Protein AF-A0A7K2P8L1-F1 (afdb_monomer)

Mean predicted aligned error: 5.83 Å

Structure (mmCIF, N/CA/C/O backbone):
data_AF-A0A7K2P8L1-F1
#
_entry.id   AF-A0A7K2P8L1-F1
#
loop_
_atom_site.group_PDB
_atom_site.id
_atom_site.type_symbol
_atom_site.label_atom_id
_atom_site.label_alt_id
_atom_site.label_comp_id
_atom_site.label_asym_id
_atom_site.label_entity_id
_atom_site.label_seq_id
_atom_site.pdbx_PDB_ins_code
_atom_site.Cartn_x
_atom_site.Cartn_y
_atom_site.Cartn_z
_atom_site.occupancy
_atom_site.B_iso_or_equiv
_atom_site.auth_seq_id
_atom_site.auth_comp_id
_atom_site.auth_asym_id
_atom_site.auth_atom_id
_atom_site.pdbx_PDB_model_num
ATOM 1 N N . GLY A 1 1 ? 18.945 -8.009 -8.020 1.00 78.75 1 GLY A N 1
ATOM 2 C CA . GLY A 1 1 ? 18.709 -6.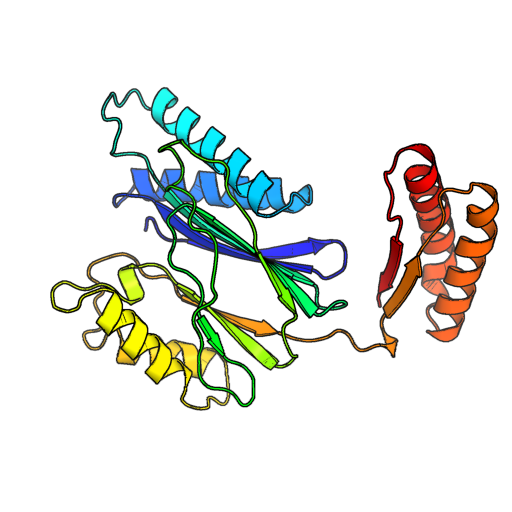888 -8.917 1.00 78.75 1 GLY A CA 1
ATOM 3 C C . GLY A 1 1 ? 18.565 -5.601 -8.151 1.00 78.75 1 GLY A C 1
ATOM 4 O O . GLY A 1 1 ? 18.716 -5.632 -6.926 1.00 78.75 1 GLY A O 1
ATOM 5 N N . GLY A 1 2 ? 18.303 -4.516 -8.874 1.00 86.62 2 GLY A N 1
ATOM 6 C CA . GLY A 1 2 ? 17.864 -3.227 -8.324 1.00 86.62 2 GLY A CA 1
ATOM 7 C C . GLY A 1 2 ? 16.396 -3.251 -7.885 1.00 86.62 2 GLY A C 1
ATOM 8 O O . GLY A 1 2 ? 16.064 -2.685 -6.843 1.00 86.62 2 GLY A O 1
ATOM 9 N N . ASP A 1 3 ? 15.567 -4.021 -8.592 1.00 92.44 3 ASP A N 1
ATOM 10 C CA . ASP A 1 3 ? 14.147 -4.204 -8.297 1.00 92.44 3 ASP A CA 1
ATOM 11 C C . ASP A 1 3 ? 13.861 -4.874 -6.951 1.00 92.44 3 ASP A C 1
ATOM 13 O O . ASP A 1 3 ? 14.484 -5.873 -6.559 1.00 92.44 3 ASP A O 1
ATOM 17 N N . TRP A 1 4 ? 12.812 -4.397 -6.282 1.00 94.62 4 TRP A N 1
ATOM 18 C CA . TRP A 1 4 ? 12.212 -5.091 -5.152 1.00 94.62 4 TRP A CA 1
ATOM 19 C C . TRP A 1 4 ? 10.703 -4.900 -5.083 1.00 94.62 4 TRP A C 1
ATOM 21 O O . TRP A 1 4 ? 10.133 -3.928 -5.573 1.00 94.62 4 TRP A O 1
ATOM 31 N N . PHE A 1 5 ? 10.062 -5.824 -4.374 1.00 96.00 5 PHE A N 1
ATOM 32 C CA . PHE A 1 5 ? 8.712 -5.642 -3.872 1.00 96.00 5 PHE A CA 1
ATOM 33 C C . PHE A 1 5 ? 8.611 -6.131 -2.425 1.00 96.00 5 PHE A C 1
ATOM 35 O O . PHE A 1 5 ? 9.420 -6.947 -1.968 1.00 96.00 5 PHE A O 1
ATOM 42 N N . ASP A 1 6 ? 7.624 -5.632 -1.686 1.00 96.56 6 ASP A N 1
ATOM 43 C CA . ASP A 1 6 ? 7.320 -6.097 -0.333 1.00 96.56 6 ASP A CA 1
ATOM 44 C C . ASP A 1 6 ? 5.825 -5.985 -0.024 1.00 96.56 6 ASP A C 1
ATOM 46 O O . ASP A 1 6 ? 5.115 -5.162 -0.605 1.00 96.56 6 ASP A O 1
ATOM 50 N N . VAL A 1 7 ? 5.362 -6.810 0.917 1.00 97.25 7 VAL A N 1
ATOM 51 C CA . VAL A 1 7 ? 3.998 -6.768 1.457 1.00 97.25 7 VAL A CA 1
ATOM 52 C C . VAL A 1 7 ? 4.102 -6.765 2.976 1.00 97.25 7 VAL A C 1
ATOM 54 O O . VAL A 1 7 ? 4.572 -7.735 3.573 1.00 97.25 7 VAL A O 1
ATOM 57 N N . ILE A 1 8 ? 3.697 -5.662 3.601 1.00 97.25 8 ILE A N 1
ATOM 58 C CA . ILE A 1 8 ? 3.960 -5.378 5.013 1.00 97.25 8 ILE A CA 1
ATOM 59 C C . ILE A 1 8 ? 2.619 -5.272 5.749 1.00 97.25 8 ILE A C 1
ATOM 61 O O . ILE A 1 8 ? 1.822 -4.384 5.436 1.00 97.25 8 ILE A O 1
ATOM 65 N N . PRO A 1 9 ? 2.331 -6.165 6.712 1.00 95.38 9 PRO A N 1
ATOM 66 C CA . PRO A 1 9 ? 1.179 -6.013 7.589 1.00 95.38 9 PRO A CA 1
ATOM 67 C C . PRO A 1 9 ? 1.329 -4.749 8.436 1.00 95.38 9 PRO A C 1
ATOM 69 O O . PRO A 1 9 ? 2.352 -4.560 9.086 1.00 95.38 9 PRO A O 1
ATOM 72 N N . LEU A 1 10 ? 0.300 -3.911 8.448 1.00 95.19 10 LEU A N 1
ATOM 73 C CA . LEU A 1 10 ? 0.238 -2.704 9.264 1.00 95.19 10 LEU A CA 1
ATOM 74 C C . LEU A 1 10 ? -0.786 -2.865 10.392 1.00 95.19 10 LEU A C 1
ATOM 76 O O . LEU A 1 10 ? -1.590 -3.804 10.435 1.00 95.19 10 LEU A O 1
ATOM 80 N N . SER A 1 11 ? -0.799 -1.897 11.306 1.00 88.12 11 SER A N 1
ATOM 81 C CA . SER A 1 11 ? -1.795 -1.833 12.372 1.00 88.12 11 SER A CA 1
ATOM 82 C C . SER A 1 11 ? -3.229 -1.747 11.814 1.00 88.12 11 SER A C 1
ATOM 84 O O . SER A 1 11 ? -3.501 -1.138 10.772 1.00 88.12 11 SER A O 1
ATOM 86 N N . GLY A 1 12 ? -4.179 -2.373 12.517 1.00 86.62 12 GLY A N 1
ATOM 87 C CA . GLY A 1 12 ? -5.599 -2.339 12.149 1.00 86.62 12 GLY A CA 1
ATOM 88 C C . GLY A 1 12 ? -5.964 -3.164 10.911 1.00 86.62 12 GLY A C 1
ATOM 89 O O . GLY A 1 12 ? -6.911 -2.798 10.216 1.00 86.62 12 GLY A O 1
ATOM 90 N N . MET A 1 13 ? -5.230 -4.255 10.642 1.00 90.69 13 MET A N 1
ATOM 91 C CA . MET A 1 13 ? -5.405 -5.157 9.485 1.00 90.69 13 MET A CA 1
ATOM 92 C C . MET A 1 13 ? -5.124 -4.507 8.123 1.00 90.69 13 MET A C 1
ATOM 94 O O . MET A 1 13 ? -5.407 -5.101 7.082 1.00 90.69 13 MET A O 1
ATOM 98 N N . ARG A 1 14 ? -4.558 -3.297 8.112 1.00 95.12 14 ARG A N 1
ATOM 99 C CA . ARG A 1 14 ? -4.083 -2.651 6.888 1.00 95.12 14 ARG A CA 1
ATOM 100 C C . ARG A 1 14 ? -2.879 -3.403 6.329 1.00 95.12 14 ARG A C 1
ATOM 102 O O . ARG A 1 14 ? -2.164 -4.090 7.056 1.00 95.12 14 ARG A O 1
ATOM 109 N N . VAL A 1 15 ? -2.643 -3.251 5.035 1.00 97.00 15 VAL A N 1
ATOM 110 C CA . VAL A 1 15 ? -1.493 -3.850 4.353 1.00 97.00 15 VAL A CA 1
ATOM 111 C C . VAL A 1 15 ? -0.827 -2.789 3.495 1.00 97.00 15 VAL A C 1
ATOM 113 O O . VAL A 1 15 ? -1.504 -2.142 2.694 1.00 97.00 15 VAL A O 1
ATOM 116 N N . ALA A 1 16 ? 0.486 -2.631 3.650 1.00 98.06 16 ALA A N 1
ATOM 117 C CA . ALA A 1 16 ? 1.299 -1.893 2.702 1.00 98.06 16 ALA A CA 1
ATOM 118 C C . ALA A 1 16 ? 1.831 -2.824 1.613 1.00 98.06 16 ALA A C 1
ATOM 120 O O . ALA A 1 16 ? 2.218 -3.962 1.880 1.00 98.06 16 ALA A O 1
ATOM 121 N N . MET A 1 17 ? 1.881 -2.324 0.391 1.00 98.19 17 MET A N 1
ATOM 122 C CA . MET A 1 17 ? 2.490 -2.962 -0.763 1.00 98.19 17 MET A CA 1
ATOM 123 C C . MET A 1 17 ? 3.464 -1.978 -1.375 1.00 98.19 17 MET A C 1
ATOM 125 O O . MET A 1 17 ? 3.153 -0.795 -1.522 1.00 98.19 17 MET A O 1
ATOM 129 N N . VAL A 1 18 ? 4.645 -2.473 -1.713 1.00 98.00 18 VAL A N 1
ATOM 130 C CA . VAL A 1 18 ? 5.735 -1.639 -2.206 1.00 98.00 18 VAL A CA 1
ATOM 131 C C . VAL A 1 18 ? 6.332 -2.303 -3.418 1.00 98.00 18 VAL A C 1
ATOM 133 O O . VAL A 1 18 ? 6.551 -3.512 -3.394 1.00 98.00 18 VAL A O 1
ATOM 136 N N . VAL A 1 19 ? 6.601 -1.513 -4.448 1.00 97.88 19 VAL A N 1
ATOM 137 C CA . VAL A 1 19 ? 7.449 -1.899 -5.573 1.00 97.88 19 VAL A CA 1
ATOM 138 C C . VAL A 1 19 ? 8.392 -0.741 -5.846 1.00 97.88 19 VAL A C 1
ATOM 140 O O . VAL A 1 19 ? 7.989 0.419 -5.771 1.00 97.88 19 VAL A O 1
ATOM 143 N N . GLY A 1 20 ? 9.648 -1.044 -6.119 1.00 95.81 20 GLY A N 1
ATOM 144 C CA . GLY A 1 20 ? 10.615 -0.033 -6.489 1.00 95.81 20 GLY A CA 1
ATOM 145 C C . GLY A 1 20 ? 11.769 -0.624 -7.267 1.00 95.81 20 GLY A C 1
ATOM 146 O O . GLY A 1 20 ? 11.924 -1.843 -7.339 1.00 95.81 20 GLY A O 1
ATOM 147 N N . ASP A 1 21 ? 12.555 0.275 -7.833 1.00 93.75 21 ASP A N 1
ATOM 148 C CA . ASP A 1 21 ? 13.742 -0.035 -8.614 1.00 93.75 21 ASP A CA 1
ATOM 149 C C . ASP A 1 21 ? 14.865 0.937 -8.235 1.00 93.75 21 ASP A C 1
ATOM 151 O O . ASP A 1 21 ? 14.627 2.115 -7.962 1.00 93.75 21 ASP A O 1
ATOM 155 N N . VAL A 1 22 ? 16.086 0.424 -8.162 1.00 91.69 22 VAL A N 1
ATOM 156 C CA . VAL A 1 22 ? 17.298 1.194 -7.910 1.00 91.69 22 VAL A CA 1
ATOM 157 C C . VAL A 1 22 ? 18.089 1.264 -9.199 1.00 91.69 22 VAL A C 1
ATOM 159 O O . VAL A 1 22 ? 18.493 0.236 -9.731 1.00 91.69 22 VAL A O 1
ATOM 162 N N . VAL A 1 23 ? 18.426 2.486 -9.612 1.00 85.19 23 VAL A N 1
ATOM 163 C CA . VAL A 1 23 ? 19.208 2.729 -10.823 1.00 85.19 23 VAL A CA 1
ATOM 164 C C . VAL A 1 23 ? 20.520 1.936 -10.797 1.00 85.19 23 VAL A C 1
ATOM 166 O O . VAL A 1 23 ? 21.294 1.977 -9.836 1.00 85.19 23 VAL A O 1
ATOM 169 N N . GLY A 1 24 ? 20.791 1.252 -11.908 1.00 78.06 24 GLY A N 1
ATOM 170 C CA . GLY A 1 24 ? 22.007 0.478 -12.122 1.00 78.06 24 GLY A CA 1
ATOM 171 C C . GLY A 1 24 ? 21.863 -0.994 -11.742 1.00 78.06 24 GLY A C 1
ATOM 172 O O . GLY A 1 24 ? 20.816 -1.476 -11.338 1.00 78.06 24 GLY A O 1
ATOM 173 N N . HIS A 1 25 ? 22.949 -1.752 -11.888 1.00 71.06 25 HIS A N 1
ATOM 174 C CA . HIS A 1 25 ? 22.910 -3.206 -11.737 1.00 71.06 25 HIS A CA 1
ATOM 175 C C . HIS A 1 25 ? 24.094 -3.750 -10.934 1.00 71.06 25 HIS A C 1
ATOM 177 O O . HIS A 1 25 ? 25.180 -3.167 -10.866 1.00 71.06 25 HIS A O 1
ATOM 183 N N . GLY A 1 26 ? 23.916 -4.946 -10.375 1.00 78.50 26 GLY A N 1
ATOM 184 C CA . GLY A 1 26 ? 24.960 -5.663 -9.646 1.00 78.50 26 GLY A CA 1
ATOM 185 C C . GLY A 1 26 ? 24.997 -5.341 -8.151 1.00 78.50 26 GLY A C 1
ATOM 186 O O . GLY A 1 26 ? 23.971 -5.066 -7.526 1.00 78.50 26 GLY A O 1
ATOM 187 N N . ILE A 1 27 ? 26.187 -5.455 -7.553 1.00 80.94 27 ILE A N 1
ATOM 188 C CA . ILE A 1 27 ? 26.370 -5.407 -6.093 1.00 80.94 27 ILE A CA 1
ATOM 189 C C . ILE A 1 27 ? 25.968 -4.046 -5.491 1.00 80.94 27 ILE A C 1
ATOM 191 O O . ILE A 1 27 ? 25.244 -4.069 -4.494 1.00 80.94 27 ILE A O 1
ATOM 195 N N . PRO A 1 28 ? 26.355 -2.883 -6.063 1.00 80.00 28 PRO A N 1
ATOM 196 C CA . PRO A 1 28 ? 25.971 -1.584 -5.504 1.00 80.00 28 PRO A CA 1
ATOM 197 C C . PRO A 1 28 ? 24.452 -1.365 -5.489 1.00 80.00 28 PRO A C 1
ATOM 199 O O . PRO A 1 28 ? 23.896 -1.053 -4.438 1.00 80.00 28 PRO A O 1
ATOM 202 N N . ALA A 1 29 ? 23.768 -1.639 -6.607 1.00 83.00 29 ALA A N 1
ATOM 203 C CA . ALA A 1 29 ? 22.309 -1.530 -6.704 1.00 83.00 29 ALA A CA 1
ATOM 204 C C . ALA A 1 29 ? 21.597 -2.461 -5.708 1.00 83.00 29 ALA A C 1
ATOM 206 O O . ALA A 1 29 ? 20.705 -2.038 -4.977 1.00 83.00 29 ALA A O 1
ATOM 207 N N . SER A 1 30 ? 22.068 -3.708 -5.578 1.00 87.00 30 SER A N 1
ATOM 208 C CA . SER A 1 30 ? 21.502 -4.675 -4.622 1.00 87.00 30 SER A CA 1
ATOM 209 C C . SER A 1 30 ? 21.689 -4.240 -3.160 1.00 87.00 30 SER A C 1
ATOM 211 O O . SER A 1 30 ? 20.823 -4.492 -2.319 1.00 87.00 30 SER A O 1
ATOM 213 N N . ALA A 1 31 ? 22.811 -3.587 -2.836 1.00 87.31 31 ALA A N 1
ATOM 214 C CA . ALA A 1 31 ? 23.071 -3.061 -1.498 1.00 87.31 31 ALA A CA 1
ATOM 215 C C . ALA A 1 31 ? 22.151 -1.875 -1.168 1.00 87.31 31 ALA A C 1
ATOM 217 O O . ALA A 1 31 ? 21.552 -1.847 -0.090 1.00 87.31 31 ALA A O 1
ATOM 218 N N . THR A 1 32 ? 21.993 -0.932 -2.099 1.00 88.06 32 THR A N 1
ATOM 219 C CA . THR A 1 32 ? 21.064 0.198 -1.960 1.00 88.06 32 THR A CA 1
ATOM 220 C C . THR A 1 32 ? 19.620 -0.283 -1.845 1.00 88.06 32 THR A C 1
ATOM 222 O O . THR A 1 32 ? 18.926 0.127 -0.916 1.00 88.06 32 THR A O 1
ATOM 225 N N . MET A 1 33 ? 19.195 -1.232 -2.684 1.00 91.88 33 MET A N 1
ATOM 226 C CA . MET A 1 33 ? 17.873 -1.859 -2.596 1.00 91.88 33 MET A CA 1
ATOM 227 C C . MET A 1 33 ? 17.633 -2.467 -1.206 1.00 91.88 33 MET A C 1
ATOM 229 O O . MET A 1 33 ? 16.607 -2.202 -0.579 1.00 91.88 33 MET A O 1
ATOM 233 N N . GLY A 1 34 ? 18.604 -3.210 -0.660 1.00 92.38 34 GLY A N 1
ATOM 234 C CA . GLY A 1 34 ? 18.496 -3.786 0.684 1.00 92.38 34 GLY A CA 1
ATOM 235 C C . GLY A 1 34 ? 18.326 -2.733 1.789 1.00 92.38 34 GLY A C 1
ATOM 236 O O . GLY A 1 34 ? 17.539 -2.934 2.723 1.00 92.38 34 GLY A O 1
ATOM 237 N N . ARG A 1 35 ? 19.018 -1.589 1.672 1.00 92.44 35 ARG A N 1
ATOM 238 C CA . ARG A 1 35 ? 18.871 -0.445 2.592 1.00 92.44 35 ARG A CA 1
ATOM 239 C C . ARG A 1 35 ? 17.485 0.187 2.467 1.00 92.44 35 ARG A C 1
ATOM 241 O O . ARG A 1 35 ? 16.829 0.371 3.490 1.00 92.44 35 ARG A O 1
ATOM 248 N N . LEU A 1 36 ? 17.017 0.453 1.245 1.00 94.44 36 LEU A N 1
ATOM 249 C CA . LEU A 1 36 ? 15.697 1.039 0.992 1.00 94.44 36 LEU A CA 1
ATOM 250 C C . LEU A 1 36 ? 14.571 0.138 1.485 1.00 94.44 36 LEU A C 1
ATOM 252 O O . LEU A 1 36 ? 13.707 0.594 2.228 1.00 94.44 36 LEU A O 1
ATOM 256 N N . ARG A 1 37 ? 14.620 -1.158 1.177 1.00 95.31 37 ARG A N 1
ATOM 257 C CA . ARG A 1 37 ? 13.638 -2.131 1.665 1.00 95.31 37 ARG A CA 1
ATOM 258 C C . ARG A 1 37 ? 13.567 -2.168 3.194 1.00 95.31 37 ARG A C 1
ATOM 260 O O . ARG A 1 37 ? 12.483 -2.244 3.767 1.00 95.31 37 ARG A O 1
ATOM 267 N N . THR A 1 38 ? 14.715 -2.100 3.867 1.00 95.38 38 THR A N 1
ATOM 268 C CA . THR A 1 38 ? 14.768 -2.066 5.338 1.00 95.38 38 THR A CA 1
ATOM 269 C C . THR A 1 38 ? 14.188 -0.760 5.889 1.00 95.38 38 THR A C 1
ATOM 271 O O . THR A 1 38 ? 13.426 -0.783 6.859 1.00 95.38 38 THR A O 1
ATOM 274 N N . ALA A 1 39 ? 14.500 0.371 5.251 1.00 96.00 39 ALA A N 1
ATOM 275 C CA . ALA A 1 39 ? 13.970 1.677 5.626 1.00 96.00 39 ALA A CA 1
ATOM 276 C C . ALA A 1 39 ? 12.448 1.734 5.460 1.00 96.00 39 ALA A C 1
ATOM 278 O O . ALA A 1 39 ? 11.760 2.104 6.403 1.00 96.00 39 ALA A O 1
ATOM 279 N N . VAL A 1 40 ? 11.922 1.268 4.324 1.00 96.94 40 VAL A N 1
ATOM 280 C CA . VAL A 1 40 ? 10.481 1.134 4.062 1.00 96.94 40 VAL A CA 1
ATOM 281 C C . VAL A 1 40 ? 9.784 0.381 5.191 1.00 96.94 40 VAL A C 1
ATOM 283 O O . VAL A 1 40 ? 8.794 0.873 5.712 1.00 96.94 40 VAL A O 1
ATOM 286 N N . ARG A 1 41 ? 10.302 -0.784 5.605 1.00 95.50 41 ARG A N 1
ATOM 287 C CA . ARG A 1 41 ? 9.709 -1.565 6.707 1.00 95.50 41 ARG A CA 1
ATOM 288 C C . ARG A 1 41 ? 9.676 -0.782 8.013 1.00 95.50 41 ARG A C 1
ATOM 290 O O . ARG A 1 41 ? 8.643 -0.719 8.662 1.00 95.50 41 ARG A O 1
ATOM 297 N N . THR A 1 42 ? 10.785 -0.130 8.346 1.00 94.94 42 THR A N 1
ATOM 298 C CA . THR A 1 42 ? 10.897 0.668 9.575 1.00 94.94 42 THR A CA 1
ATOM 299 C C . THR A 1 42 ? 9.935 1.858 9.574 1.00 94.94 42 THR A C 1
ATOM 301 O O . THR A 1 42 ? 9.315 2.155 10.590 1.00 94.94 42 THR A O 1
ATOM 304 N N . LEU A 1 43 ? 9.805 2.542 8.435 1.00 95.69 43 LEU A N 1
ATOM 305 C CA . LEU A 1 43 ? 8.907 3.687 8.266 1.00 95.69 43 LEU A CA 1
ATOM 306 C C . LEU A 1 43 ? 7.434 3.256 8.235 1.00 95.69 43 LEU A C 1
ATOM 308 O O . LEU A 1 43 ? 6.575 3.955 8.762 1.00 95.69 43 LEU A O 1
ATOM 312 N N . ALA A 1 44 ? 7.145 2.087 7.663 1.00 94.81 44 ALA A N 1
ATOM 313 C CA . ALA A 1 44 ? 5.817 1.491 7.671 1.00 94.81 44 ALA A CA 1
ATOM 314 C C . ALA A 1 44 ? 5.371 1.108 9.095 1.00 94.81 44 ALA A C 1
ATOM 316 O O . ALA A 1 44 ? 4.214 1.325 9.452 1.00 94.81 44 ALA A O 1
ATOM 317 N N . ASP A 1 45 ? 6.290 0.615 9.933 1.00 92.00 45 ASP A N 1
ATOM 318 C CA . ASP A 1 45 ? 6.009 0.233 11.326 1.00 92.00 45 ASP A CA 1
ATOM 319 C C . ASP A 1 45 ? 5.589 1.419 12.214 1.00 92.00 45 ASP A C 1
ATOM 321 O O . ASP A 1 45 ? 4.882 1.227 13.206 1.00 92.00 45 ASP A O 1
ATOM 325 N N . ILE A 1 46 ? 5.995 2.646 11.866 1.00 92.25 46 ILE A N 1
ATOM 326 C CA . ILE A 1 46 ? 5.595 3.877 12.571 1.00 92.25 46 ILE A CA 1
ATOM 327 C C . ILE A 1 46 ? 4.387 4.584 11.929 1.00 92.25 46 ILE A C 1
ATOM 329 O O . ILE A 1 46 ? 4.041 5.685 12.349 1.00 92.25 46 ILE A O 1
ATOM 333 N N . ASP A 1 47 ? 3.724 3.934 10.965 1.00 89.88 47 ASP A N 1
ATOM 334 C CA . ASP A 1 47 ? 2.429 4.327 10.391 1.00 89.88 47 ASP A CA 1
ATOM 335 C C . ASP A 1 47 ? 2.391 5.701 9.692 1.00 89.88 47 ASP A C 1
ATOM 337 O O . ASP A 1 47 ? 1.411 6.440 9.798 1.00 89.88 47 ASP A O 1
ATOM 341 N N . LEU A 1 48 ? 3.460 6.043 8.965 1.00 93.62 48 LEU A N 1
ATOM 342 C CA . LEU A 1 48 ? 3.501 7.253 8.138 1.00 93.62 48 LEU A CA 1
ATOM 343 C C . LEU A 1 48 ? 2.556 7.170 6.936 1.00 93.62 48 LEU A C 1
ATOM 345 O O . LEU A 1 48 ? 2.310 6.087 6.386 1.00 93.62 48 LEU A O 1
ATOM 349 N N . THR A 1 49 ? 2.079 8.330 6.475 1.00 95.06 49 THR A N 1
ATOM 350 C CA . THR A 1 49 ? 1.343 8.400 5.208 1.00 95.06 49 THR A CA 1
ATOM 351 C C . THR A 1 49 ? 2.269 8.078 4.024 1.00 95.06 49 THR A C 1
ATOM 353 O O . THR A 1 49 ? 3.494 8.200 4.141 1.00 95.06 49 THR A O 1
ATOM 356 N N . PRO A 1 50 ? 1.733 7.642 2.865 1.00 97.06 50 PRO A N 1
ATOM 357 C CA . PRO A 1 50 ? 2.563 7.322 1.704 1.00 97.06 50 PRO A CA 1
ATOM 358 C C . PRO A 1 50 ? 3.501 8.453 1.268 1.00 97.06 50 PRO A C 1
ATOM 360 O O . PRO A 1 50 ? 4.666 8.196 0.974 1.00 97.06 50 PRO A O 1
ATOM 363 N N . GLU A 1 51 ? 3.030 9.699 1.251 1.00 95.94 51 GLU A N 1
ATOM 364 C CA . GLU A 1 51 ? 3.831 10.864 0.872 1.00 95.94 51 GLU A CA 1
ATOM 365 C C . GLU A 1 51 ? 4.939 11.196 1.886 1.00 95.94 51 GLU A C 1
ATOM 367 O O . GLU A 1 51 ? 6.067 11.507 1.491 1.00 95.94 51 GLU A O 1
ATOM 372 N N . GLU A 1 52 ? 4.663 11.065 3.187 1.00 96.00 52 GLU A N 1
ATOM 373 C CA . GLU A 1 52 ? 5.661 11.253 4.246 1.00 96.00 52 GLU A CA 1
ATOM 374 C C . GLU A 1 52 ? 6.733 10.163 4.178 1.00 96.00 52 GLU A C 1
ATOM 376 O O . GLU A 1 52 ? 7.929 10.453 4.227 1.00 96.00 52 GLU A O 1
ATOM 381 N N . LEU A 1 53 ? 6.321 8.906 3.993 1.00 96.88 53 LEU A N 1
ATOM 382 C CA . LEU A 1 53 ? 7.243 7.784 3.847 1.00 96.88 53 LEU A CA 1
ATOM 383 C C . LEU A 1 53 ? 8.178 7.986 2.653 1.00 96.88 53 LEU A C 1
ATOM 385 O O . LEU A 1 53 ? 9.387 7.806 2.800 1.00 96.88 53 LEU A O 1
ATOM 389 N N . LEU A 1 54 ? 7.652 8.391 1.491 1.00 96.75 54 LEU A N 1
ATOM 390 C CA . LEU A 1 54 ? 8.485 8.677 0.320 1.00 96.75 54 LEU A CA 1
ATOM 391 C C . LEU A 1 54 ? 9.437 9.852 0.560 1.00 96.75 54 LEU A C 1
ATOM 393 O O . LEU A 1 54 ? 10.589 9.775 0.146 1.00 96.75 54 LEU A O 1
ATOM 397 N N . THR A 1 55 ? 9.003 10.883 1.287 1.00 95.50 55 THR A N 1
ATOM 398 C CA . THR A 1 55 ? 9.869 12.008 1.678 1.00 95.50 55 THR A CA 1
ATOM 399 C C . THR A 1 55 ? 11.056 11.527 2.520 1.00 95.50 55 THR A C 1
ATOM 401 O O . THR A 1 55 ? 12.204 11.862 2.240 1.00 95.50 55 THR A O 1
ATOM 404 N N . HIS A 1 56 ? 10.820 10.654 3.502 1.00 95.19 56 HIS A N 1
ATOM 405 C CA . HIS A 1 56 ? 11.903 10.091 4.314 1.00 95.19 56 HIS A CA 1
ATOM 406 C C . HIS A 1 56 ? 12.823 9.135 3.543 1.00 95.19 56 HIS A C 1
ATOM 408 O O . HIS A 1 56 ? 14.011 9.028 3.870 1.00 95.19 56 HIS A O 1
ATOM 414 N N . LEU A 1 57 ? 12.298 8.427 2.539 1.00 95.06 57 LEU A N 1
ATOM 415 C CA . LEU A 1 57 ? 13.125 7.626 1.637 1.00 95.06 57 LEU A CA 1
ATOM 416 C C . LEU A 1 57 ? 13.985 8.500 0.724 1.00 95.06 57 LEU A C 1
ATOM 418 O O . LEU A 1 57 ? 15.141 8.153 0.505 1.00 95.06 57 LEU A O 1
ATOM 422 N N . ASP A 1 58 ? 13.457 9.617 0.228 1.00 94.19 58 ASP A N 1
ATOM 423 C CA . ASP A 1 58 ? 14.203 10.575 -0.593 1.00 94.19 58 ASP A CA 1
A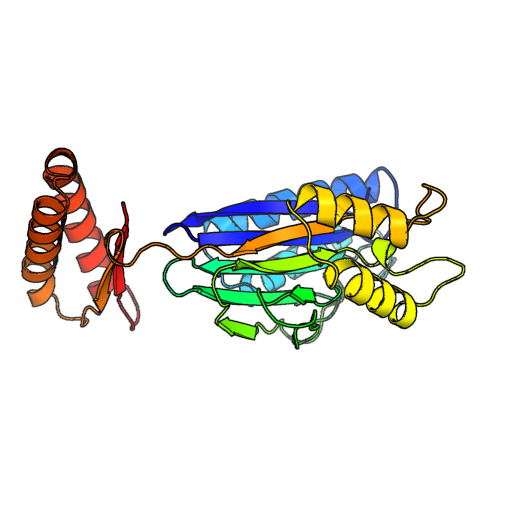TOM 424 C C . ASP A 1 58 ? 15.402 11.124 0.184 1.00 94.19 58 ASP A C 1
ATOM 426 O O . ASP A 1 58 ? 16.546 10.969 -0.248 1.00 94.19 58 ASP A O 1
ATOM 430 N N . ASP A 1 59 ? 15.160 11.596 1.409 1.00 91.94 59 ASP A N 1
ATOM 431 C CA . ASP A 1 59 ? 16.205 12.037 2.333 1.00 91.94 59 ASP A CA 1
ATOM 432 C C . ASP A 1 59 ? 17.262 10.950 2.585 1.00 91.94 59 ASP A C 1
ATOM 434 O O . ASP A 1 59 ? 18.450 11.238 2.757 1.00 91.94 59 ASP A O 1
ATOM 438 N N . LEU A 1 60 ? 16.841 9.683 2.667 1.00 91.19 60 LEU A N 1
ATOM 439 C CA . LEU A 1 60 ? 17.767 8.569 2.822 1.00 91.19 60 LEU A CA 1
ATOM 440 C C . LEU A 1 60 ? 18.639 8.412 1.582 1.00 91.19 60 LEU A C 1
ATOM 442 O O . LEU A 1 60 ? 19.855 8.350 1.746 1.00 91.19 60 LEU A O 1
ATOM 446 N N . VAL A 1 61 ? 18.050 8.370 0.383 1.00 90.75 61 VAL A N 1
ATOM 447 C CA . VAL A 1 61 ? 18.792 8.239 -0.880 1.00 90.75 61 VAL A CA 1
ATOM 448 C C . VAL A 1 61 ? 19.799 9.374 -1.035 1.00 90.75 61 VAL A C 1
ATOM 450 O O . VAL A 1 61 ? 20.961 9.085 -1.307 1.00 90.75 61 VAL A O 1
ATOM 453 N N . VAL A 1 62 ? 19.407 10.626 -0.771 1.00 88.56 62 VAL A N 1
ATOM 454 C CA . VAL A 1 62 ? 20.318 11.786 -0.818 1.00 88.56 62 VAL A CA 1
ATOM 455 C C . VAL A 1 62 ? 21.539 11.564 0.081 1.00 88.56 62 VAL A C 1
ATOM 457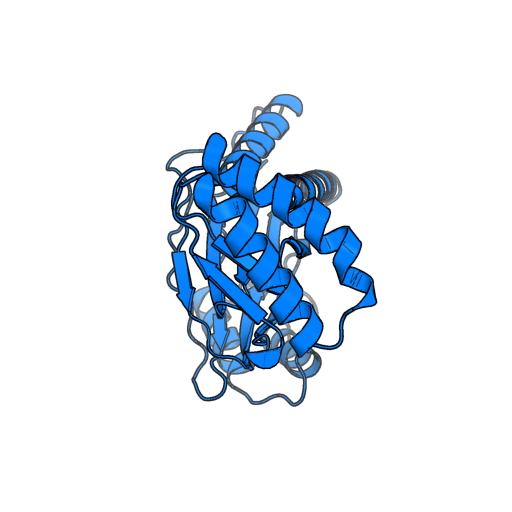 O O . VAL A 1 62 ? 22.673 11.691 -0.380 1.00 88.56 62 VAL A O 1
ATOM 460 N N . ARG A 1 63 ? 21.335 11.129 1.332 1.00 87.12 63 ARG A N 1
ATOM 461 C CA . ARG A 1 63 ? 22.449 10.812 2.245 1.00 87.12 63 ARG A CA 1
ATOM 462 C C . ARG A 1 63 ? 23.319 9.657 1.747 1.00 87.12 63 ARG A C 1
ATOM 464 O O . ARG A 1 63 ? 24.532 9.693 1.931 1.00 87.12 63 ARG A O 1
ATOM 471 N N . LEU A 1 64 ? 22.731 8.626 1.130 1.00 84.12 64 LEU A N 1
ATOM 472 C CA . LEU A 1 64 ? 23.502 7.493 0.597 1.00 84.12 64 LEU A CA 1
ATOM 473 C C . LEU A 1 64 ? 24.438 7.925 -0.532 1.00 84.12 64 LEU A C 1
ATOM 475 O O . LEU A 1 64 ? 25.564 7.425 -0.622 1.00 84.12 64 LEU A O 1
ATOM 479 N N . SER A 1 65 ? 23.968 8.842 -1.375 1.00 79.56 65 SER A N 1
ATOM 480 C CA . SER A 1 65 ? 24.754 9.437 -2.453 1.00 79.56 65 SER A CA 1
ATOM 481 C C . SER A 1 65 ? 25.939 10.225 -1.894 1.00 79.56 65 SER A C 1
ATOM 483 O O . SER A 1 65 ? 27.070 10.018 -2.328 1.00 79.56 65 SER A O 1
ATOM 485 N N . GLU A 1 66 ? 25.706 11.054 -0.871 1.00 80.62 66 GLU A N 1
ATOM 486 C CA . GLU A 1 66 ? 26.754 11.836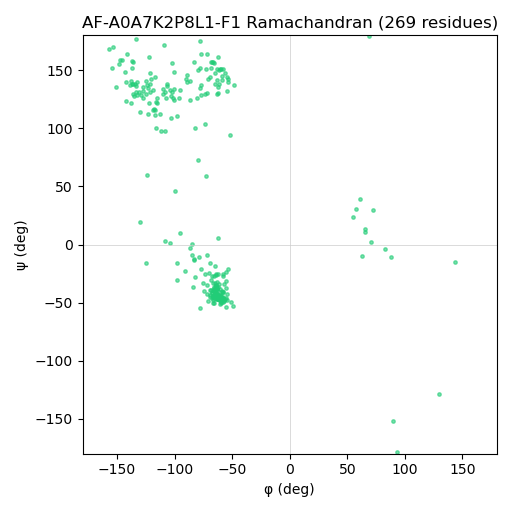 -0.199 1.00 80.62 66 GLU A CA 1
ATOM 487 C C . GLU A 1 66 ? 27.817 10.947 0.475 1.00 80.62 66 GLU A C 1
ATOM 489 O O . GLU A 1 66 ? 29.015 11.201 0.345 1.00 80.62 66 GLU A O 1
ATOM 494 N N . GLU A 1 67 ? 27.405 9.874 1.163 1.00 77.44 67 GLU A N 1
ATOM 495 C CA . GLU A 1 67 ? 28.308 8.921 1.836 1.00 77.44 67 GLU A CA 1
ATOM 496 C C . GLU A 1 67 ? 29.233 8.177 0.864 1.00 77.44 67 GLU A C 1
ATOM 498 O O . GLU A 1 67 ? 30.357 7.814 1.222 1.00 77.44 67 GLU A O 1
ATOM 503 N N . SER A 1 68 ? 28.758 7.925 -0.355 1.00 70.12 68 SER A N 1
ATOM 504 C CA . SER A 1 68 ? 29.484 7.129 -1.347 1.00 70.12 68 SER A CA 1
ATOM 505 C C . SER A 1 68 ? 30.592 7.926 -2.048 1.00 70.12 68 SER A C 1
ATOM 507 O O . SER A 1 68 ? 31.438 7.329 -2.712 1.00 70.12 68 SER A O 1
ATOM 509 N N . GLY A 1 69 ? 30.632 9.255 -1.871 1.00 59.34 69 GLY A N 1
ATOM 510 C CA . GLY A 1 69 ? 31.658 10.131 -2.447 1.00 59.34 69 GLY A CA 1
ATOM 511 C C . GLY A 1 69 ? 31.639 10.202 -3.977 1.00 59.34 69 GLY A C 1
ATOM 512 O O . GLY A 1 69 ? 32.605 10.674 -4.578 1.00 59.34 69 GLY A O 1
ATOM 513 N N . ASP A 1 70 ? 30.566 9.720 -4.607 1.00 55.44 70 ASP A N 1
ATOM 514 C CA . ASP A 1 70 ? 30.373 9.813 -6.047 1.00 55.44 70 ASP A CA 1
ATOM 515 C C . ASP A 1 70 ? 29.807 11.204 -6.367 1.00 55.44 70 ASP A C 1
ATOM 517 O O . ASP A 1 70 ? 28.608 11.452 -6.263 1.00 55.44 70 ASP A O 1
ATOM 521 N N . ASP A 1 71 ? 30.671 12.118 -6.822 1.00 48.09 71 ASP A N 1
ATOM 522 C CA . ASP A 1 71 ? 30.292 13.417 -7.418 1.00 48.09 71 ASP A CA 1
ATOM 523 C C . ASP A 1 71 ? 29.458 13.257 -8.716 1.00 48.09 71 ASP A C 1
ATOM 525 O O . ASP A 1 71 ? 29.128 14.229 -9.403 1.00 48.09 71 ASP A O 1
ATOM 529 N N . ARG A 1 72 ? 29.092 12.022 -9.080 1.00 51.19 72 ARG A N 1
ATOM 530 C CA . ARG A 1 72 ? 28.130 11.709 -10.135 1.00 51.19 72 ARG A CA 1
ATOM 531 C C . ARG A 1 72 ? 26.712 11.871 -9.603 1.00 51.19 72 ARG A C 1
ATOM 533 O O . ARG A 1 72 ? 25.986 10.897 -9.413 1.00 51.19 72 ARG A O 1
ATOM 540 N N . ALA A 1 73 ? 26.306 13.125 -9.417 1.00 43.25 73 ALA A N 1
ATOM 541 C CA . ALA A 1 73 ? 24.902 13.508 -9.326 1.00 43.25 73 ALA A CA 1
ATOM 542 C C . ALA A 1 73 ? 24.152 12.940 -10.552 1.00 43.25 73 ALA A C 1
ATOM 544 O O . ALA A 1 73 ? 24.202 13.516 -11.638 1.00 43.25 73 ALA A O 1
ATOM 545 N N . GLY A 1 74 ? 23.550 11.754 -10.410 1.00 47.38 74 GLY A N 1
ATOM 546 C CA . GLY A 1 74 ? 22.867 11.044 -11.496 1.00 47.38 74 GLY A CA 1
ATOM 547 C C . GLY A 1 74 ? 22.984 9.514 -11.504 1.00 47.38 74 GLY A C 1
ATOM 548 O O . GLY A 1 74 ? 22.194 8.890 -12.204 1.00 47.38 74 GLY A O 1
ATOM 549 N N . GLU A 1 75 ? 23.908 8.894 -10.755 1.00 53.84 75 GLU A N 1
ATOM 550 C CA . GLU A 1 75 ? 24.031 7.414 -10.710 1.00 53.84 75 GLU A CA 1
ATOM 551 C C . GLU A 1 75 ? 23.346 6.758 -9.497 1.00 53.84 75 GLU A C 1
ATOM 553 O O . GLU A 1 75 ? 23.077 5.560 -9.525 1.00 53.84 75 GLU A O 1
ATOM 558 N N . VAL A 1 76 ? 23.005 7.527 -8.457 1.00 61.78 76 VAL A N 1
ATOM 559 C CA . VAL A 1 76 ? 22.276 7.033 -7.278 1.00 61.78 76 VAL A CA 1
ATOM 560 C C . VAL A 1 76 ? 20.884 7.652 -7.267 1.00 61.78 76 VAL A C 1
ATOM 562 O O . VAL A 1 76 ? 20.689 8.793 -6.855 1.00 61.78 76 VAL A O 1
ATOM 565 N N . GLY A 1 77 ? 19.917 6.889 -7.759 1.00 83.69 77 GLY A N 1
ATOM 566 C CA . GLY A 1 77 ? 18.503 7.231 -7.735 1.00 83.69 77 GLY A CA 1
ATOM 567 C C . GLY A 1 77 ? 17.672 5.964 -7.605 1.00 83.69 77 GLY A C 1
ATOM 568 O O . GLY A 1 77 ? 18.148 4.864 -7.897 1.00 83.69 77 GLY A O 1
ATOM 569 N N . ALA A 1 78 ? 16.440 6.104 -7.135 1.00 92.38 78 ALA A N 1
ATOM 570 C CA . ALA A 1 78 ? 15.513 4.985 -7.060 1.00 92.38 78 ALA A CA 1
ATOM 571 C C . ALA A 1 78 ? 14.095 5.439 -7.389 1.00 92.38 78 ALA A C 1
ATOM 573 O O . ALA A 1 78 ? 13.704 6.567 -7.091 1.00 92.38 78 ALA A O 1
ATOM 574 N N . THR A 1 79 ? 13.305 4.554 -7.976 1.00 95.12 79 THR A N 1
ATOM 575 C CA . THR A 1 79 ? 11.864 4.738 -8.093 1.00 95.12 79 THR A CA 1
ATOM 576 C C . THR A 1 79 ? 11.155 3.915 -7.025 1.00 95.12 79 THR A C 1
ATOM 578 O O . THR A 1 79 ? 11.643 2.870 -6.596 1.00 95.12 79 THR A O 1
ATOM 581 N N . CYS A 1 80 ? 10.012 4.396 -6.544 1.00 97.06 80 CYS A N 1
ATOM 582 C CA . CYS A 1 80 ? 9.225 3.683 -5.541 1.00 97.06 80 CYS A CA 1
ATOM 583 C C . CYS A 1 80 ? 7.739 4.011 -5.679 1.00 97.06 80 CYS A C 1
ATOM 585 O O . CYS A 1 80 ? 7.363 5.174 -5.820 1.00 97.06 80 CYS A O 1
ATOM 587 N N . LEU A 1 81 ? 6.894 2.991 -5.602 1.00 98.12 81 LEU A N 1
ATOM 588 C CA . LEU A 1 81 ? 5.454 3.086 -5.418 1.00 98.12 81 LEU A CA 1
ATOM 589 C C . LEU A 1 81 ? 5.113 2.455 -4.069 1.00 98.12 81 LEU A C 1
ATOM 591 O O . LEU A 1 81 ? 5.387 1.276 -3.843 1.00 98.12 81 LEU A O 1
ATOM 595 N N . TYR A 1 82 ? 4.486 3.239 -3.194 1.00 98.31 82 TYR A N 1
ATOM 596 C CA . TYR A 1 82 ? 4.021 2.794 -1.886 1.00 98.31 82 TYR A CA 1
ATOM 597 C C . TYR A 1 82 ? 2.497 2.876 -1.827 1.00 98.31 82 TYR A C 1
ATOM 599 O O . TYR A 1 82 ? 1.908 3.923 -2.103 1.00 98.31 82 TYR A O 1
ATOM 607 N N . VAL A 1 83 ? 1.856 1.762 -1.478 1.00 98.31 83 VAL A N 1
ATOM 608 C CA . VAL A 1 83 ? 0.400 1.605 -1.474 1.00 98.31 83 VAL A CA 1
ATOM 609 C C . VAL A 1 83 ? -0.047 1.055 -0.130 1.00 98.31 83 VAL A C 1
ATOM 611 O O . VAL A 1 83 ? 0.437 0.014 0.288 1.00 98.31 83 VAL A O 1
ATOM 614 N N . VAL A 1 84 ? -1.017 1.693 0.519 1.00 98.31 84 VAL A N 1
ATOM 615 C CA . VAL A 1 84 ? -1.646 1.211 1.755 1.00 98.31 84 VAL A CA 1
ATOM 616 C C . VAL A 1 84 ? -3.112 0.918 1.494 1.00 98.31 84 VAL A C 1
ATOM 618 O O . VAL A 1 84 ? -3.859 1.812 1.107 1.00 98.31 84 VAL A O 1
ATOM 621 N N . TYR A 1 85 ? -3.540 -0.314 1.757 1.00 98.06 85 TYR A N 1
ATOM 622 C CA . TYR A 1 85 ? -4.939 -0.726 1.669 1.00 98.06 85 TYR A CA 1
ATOM 623 C C . TYR A 1 85 ? -5.520 -1.008 3.059 1.00 98.06 85 TYR A C 1
ATOM 625 O O . TYR A 1 85 ? -4.948 -1.773 3.839 1.00 98.06 85 TYR A O 1
ATOM 633 N N . ASP A 1 86 ? -6.677 -0.415 3.357 1.00 95.94 86 ASP A N 1
ATOM 634 C CA . ASP A 1 86 ? -7.466 -0.684 4.560 1.00 95.94 86 ASP A CA 1
ATOM 635 C C . ASP A 1 86 ? -8.676 -1.564 4.234 1.00 95.94 86 ASP A C 1
ATOM 637 O O . ASP A 1 86 ? -9.633 -1.072 3.636 1.00 95.94 86 ASP A O 1
ATOM 641 N N . PRO A 1 87 ? -8.702 -2.840 4.659 1.00 94.62 87 PRO A N 1
ATOM 642 C CA . PRO A 1 87 ? -9.799 -3.747 4.331 1.00 94.62 87 PRO A CA 1
ATOM 643 C C . PRO A 1 87 ? -11.120 -3.402 5.030 1.00 94.62 87 PRO A C 1
ATOM 645 O O . PRO A 1 87 ? -12.164 -3.901 4.613 1.00 94.62 87 PRO A O 1
ATOM 648 N N . VAL A 1 88 ? -11.110 -2.565 6.074 1.00 92.44 88 VAL A N 1
ATOM 649 C CA . VAL A 1 88 ? -12.347 -2.128 6.741 1.00 92.44 88 VAL A CA 1
ATOM 650 C C . VAL A 1 88 ? -13.045 -1.047 5.934 1.00 92.44 88 VAL A C 1
ATOM 652 O O . VAL A 1 88 ? -14.222 -1.173 5.614 1.00 92.44 88 VAL A O 1
ATOM 655 N N . SER A 1 89 ? -12.3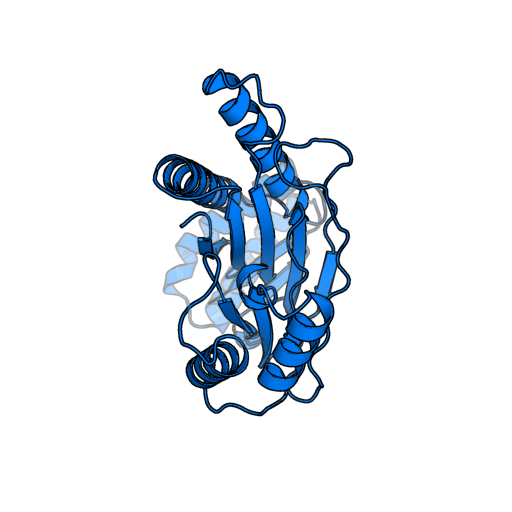28 0.033 5.618 1.00 92.12 89 SER A N 1
ATOM 656 C CA . SER A 1 89 ? -12.892 1.145 4.846 1.00 92.12 89 SER A CA 1
ATOM 657 C C . SER A 1 89 ? -12.865 0.890 3.337 1.00 92.12 89 SER A C 1
ATOM 659 O O . SER A 1 89 ? -13.498 1.621 2.581 1.00 92.12 89 SER A O 1
ATOM 661 N N . ARG A 1 90 ? -12.127 -0.139 2.903 1.00 94.81 90 ARG A N 1
ATOM 662 C CA . ARG A 1 90 ? -11.772 -0.443 1.510 1.00 94.81 90 ARG A CA 1
ATOM 663 C C . ARG A 1 90 ? -11.094 0.724 0.792 1.00 94.81 90 ARG A C 1
ATOM 665 O O . ARG A 1 90 ? -11.116 0.805 -0.435 1.00 94.81 90 ARG A O 1
ATOM 672 N N . ARG A 1 91 ? -10.479 1.629 1.554 1.00 95.94 91 ARG A N 1
ATOM 673 C CA . ARG A 1 91 ? -9.715 2.750 1.016 1.00 95.94 91 ARG A CA 1
ATOM 674 C C . ARG A 1 91 ? -8.289 2.314 0.745 1.00 95.94 91 ARG A C 1
ATOM 676 O O . ARG A 1 91 ? -7.689 1.577 1.527 1.00 95.94 91 ARG A O 1
ATOM 683 N N . CYS A 1 92 ? -7.757 2.802 -0.359 1.00 97.25 92 CYS A N 1
ATOM 684 C CA . CYS A 1 92 ? -6.387 2.608 -0.770 1.00 97.25 92 CYS A CA 1
ATOM 685 C C . CYS A 1 92 ? -5.731 3.977 -0.928 1.00 97.25 92 CYS A C 1
ATOM 687 O O . CYS A 1 92 ? -6.227 4.791 -1.701 1.00 97.25 92 CYS A O 1
ATOM 689 N N . SER A 1 93 ? -4.647 4.224 -0.200 1.00 97.69 93 SER A N 1
ATOM 690 C CA . SER A 1 93 ? -3.822 5.426 -0.339 1.00 97.69 93 SER A CA 1
ATOM 691 C C . SER A 1 93 ? -2.517 5.059 -1.032 1.00 97.69 93 SER A C 1
ATOM 693 O O . SER A 1 93 ? -1.950 4.001 -0.752 1.00 97.69 93 SER A O 1
ATOM 695 N N . MET A 1 94 ? -2.069 5.875 -1.980 1.00 97.94 94 MET A N 1
ATOM 696 C CA . MET A 1 94 ? -0.914 5.571 -2.824 1.00 97.94 94 MET A CA 1
ATOM 697 C C . MET A 1 94 ? -0.095 6.826 -3.078 1.00 97.94 94 MET A C 1
ATOM 699 O O . MET A 1 94 ? -0.671 7.867 -3.375 1.00 97.94 94 MET A O 1
ATOM 703 N N . ALA A 1 95 ? 1.228 6.708 -3.061 1.00 97.69 95 ALA A N 1
ATOM 704 C CA . ALA A 1 95 ? 2.134 7.737 -3.560 1.00 97.69 95 ALA A CA 1
ATOM 705 C C . ALA A 1 95 ? 3.255 7.088 -4.377 1.00 97.69 95 ALA A C 1
ATOM 707 O O . ALA A 1 95 ? 3.621 5.932 -4.134 1.00 97.69 95 ALA A O 1
ATOM 708 N N . ARG A 1 96 ? 3.807 7.827 -5.345 1.00 96.81 96 ARG A N 1
ATO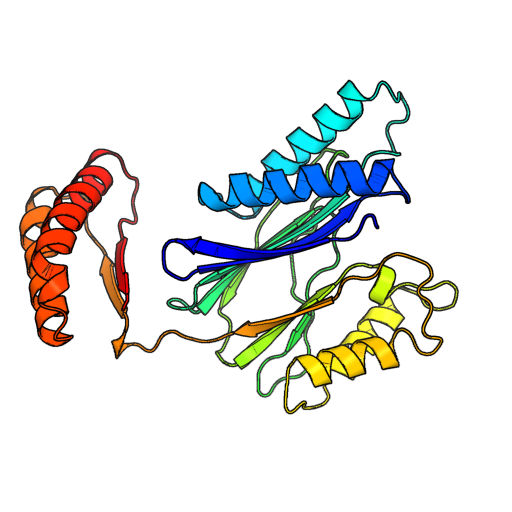M 709 C CA . ARG A 1 96 ? 4.900 7.338 -6.196 1.00 96.81 96 ARG A CA 1
ATOM 710 C C . ARG A 1 96 ? 5.994 8.380 -6.417 1.00 96.81 96 ARG A C 1
ATOM 712 O O . ARG A 1 96 ? 5.715 9.545 -6.697 1.00 96.81 96 ARG A O 1
ATOM 719 N N . ALA A 1 97 ? 7.234 7.912 -6.358 1.00 95.81 97 ALA A N 1
ATOM 720 C CA . ALA A 1 97 ? 8.454 8.638 -6.679 1.00 95.81 97 ALA A CA 1
ATOM 721 C C . ALA A 1 97 ? 9.017 8.090 -7.994 1.00 95.81 97 ALA A C 1
ATOM 723 O O . ALA A 1 97 ? 9.610 7.012 -8.004 1.00 95.81 97 ALA A O 1
ATOM 724 N N . GLY A 1 98 ? 8.743 8.758 -9.120 1.00 93.44 98 GLY A N 1
ATOM 725 C CA . GLY A 1 98 ? 9.198 8.362 -10.463 1.00 93.44 98 GLY A CA 1
ATOM 726 C C . GLY A 1 98 ? 8.690 7.012 -11.001 1.00 93.44 98 GLY A C 1
ATOM 727 O O . GLY A 1 98 ? 8.878 6.727 -12.177 1.00 93.44 98 GLY A O 1
ATOM 728 N N . HIS A 1 99 ? 8.041 6.189 -10.176 1.00 95.38 99 HIS A N 1
ATOM 729 C CA . HIS A 1 99 ? 7.664 4.815 -10.507 1.00 95.38 99 HIS A CA 1
ATOM 730 C C . HIS A 1 99 ? 6.417 4.748 -11.407 1.00 95.38 99 HIS A C 1
ATOM 732 O O . HIS A 1 99 ? 5.558 5.636 -11.305 1.00 95.38 99 HIS A O 1
ATOM 738 N N . PRO A 1 100 ? 6.249 3.708 -12.249 1.00 94.81 100 PRO A N 1
ATOM 739 C CA . PRO A 1 100 ? 5.016 3.493 -13.003 1.00 94.81 100 PRO A CA 1
ATOM 740 C C . PRO A 1 100 ? 3.764 3.458 -12.113 1.00 94.81 100 PRO A C 1
ATOM 742 O O . PRO A 1 100 ? 3.774 2.935 -10.997 1.00 94.81 100 PRO A O 1
ATOM 745 N N . ALA A 1 101 ? 2.660 4.027 -12.606 1.00 95.69 101 ALA A N 1
ATOM 746 C CA . ALA A 1 101 ? 1.378 3.950 -11.910 1.00 95.69 101 ALA A CA 1
ATOM 747 C C . ALA A 1 101 ? 0.814 2.514 -11.971 1.00 95.69 101 ALA A C 1
ATOM 749 O O . ALA A 1 101 ? 0.927 1.860 -13.020 1.00 95.69 101 ALA A O 1
ATOM 750 N N . PRO A 1 102 ? 0.178 2.026 -10.888 1.00 97.00 102 PRO A N 1
ATOM 751 C CA . PRO A 1 102 ? -0.381 0.685 -10.857 1.00 97.00 102 PRO A CA 1
ATOM 752 C C . PRO A 1 102 ? -1.574 0.558 -11.806 1.00 97.00 102 PRO A C 1
ATOM 754 O O . PRO A 1 102 ? -2.249 1.536 -12.141 1.00 97.00 102 PRO A O 1
ATOM 757 N N . VAL A 1 103 ? -1.854 -0.679 -12.209 1.00 97.81 103 VAL A N 1
ATOM 758 C CA . VAL A 1 103 ? -3.076 -1.027 -12.940 1.00 97.81 103 VAL A CA 1
ATOM 759 C C . VAL A 1 103 ? -4.074 -1.637 -11.965 1.00 97.81 103 VAL A C 1
ATOM 761 O O . VAL A 1 103 ? -3.737 -2.508 -11.166 1.00 97.81 103 VAL A O 1
ATOM 764 N N . LEU A 1 104 ? -5.315 -1.182 -12.042 1.00 96.88 104 LEU A N 1
ATOM 765 C CA . LEU A 1 104 ? -6.434 -1.660 -11.258 1.00 96.88 104 LEU A CA 1
ATOM 766 C C . LEU A 1 104 ? -7.378 -2.463 -12.149 1.00 96.88 104 LEU A C 1
ATOM 768 O O . LEU A 1 104 ? -7.767 -2.007 -13.216 1.00 96.88 104 LEU A O 1
ATOM 772 N N . VAL A 1 105 ? -7.771 -3.652 -11.710 1.00 97.31 105 VAL A N 1
ATOM 773 C CA . VAL A 1 105 ? -8.732 -4.513 -12.404 1.00 97.31 105 VAL A CA 1
ATOM 774 C C . VAL A 1 105 ? -9.955 -4.671 -11.509 1.00 97.31 105 VAL A C 1
ATOM 776 O O . VAL A 1 105 ? -9.915 -5.449 -10.548 1.00 97.31 105 VAL A O 1
ATOM 779 N N . PRO A 1 106 ? -11.045 -3.931 -11.763 1.00 95.00 106 PRO A N 1
ATOM 780 C CA . PRO A 1 106 ? -12.287 -4.127 -11.033 1.00 95.00 106 PRO A CA 1
ATOM 781 C C . PRO A 1 106 ? -12.837 -5.540 -11.311 1.00 95.00 106 PRO A C 1
ATOM 783 O O . PRO A 1 106 ? -12.636 -6.053 -12.409 1.00 95.00 106 PRO A O 1
ATOM 786 N N . PRO A 1 107 ? -13.586 -6.167 -10.384 1.00 91.50 107 PRO A N 1
ATOM 787 C CA . PRO A 1 107 ? -14.040 -7.558 -10.543 1.00 91.50 107 PRO A CA 1
ATOM 788 C C . PRO A 1 107 ? -14.882 -7.814 -11.807 1.00 91.50 107 PRO A C 1
ATOM 790 O O . PRO A 1 107 ? -14.870 -8.924 -12.327 1.00 91.50 107 PRO A O 1
ATOM 793 N N . ASP A 1 108 ? -15.554 -6.782 -12.326 1.00 86.75 108 ASP A N 1
ATOM 794 C CA . ASP A 1 108 ? -16.411 -6.845 -13.522 1.00 86.75 108 ASP A CA 1
ATOM 795 C C . ASP A 1 108 ? -16.072 -5.737 -14.536 1.00 86.75 108 ASP A C 1
ATOM 797 O O . ASP A 1 108 ? -16.914 -5.338 -15.340 1.00 86.75 108 ASP A O 1
ATOM 801 N N . GLY A 1 109 ? -14.877 -5.152 -14.429 1.00 91.06 109 GLY A N 1
ATOM 802 C CA . GLY A 1 109 ? -14.461 -3.999 -15.226 1.00 91.06 109 GLY A CA 1
ATOM 803 C C . GLY A 1 109 ? -13.196 -4.276 -16.030 1.00 91.06 109 GLY A C 1
ATOM 804 O O . GLY A 1 109 ? -12.454 -5.209 -15.715 1.00 91.06 109 GLY A O 1
ATOM 805 N N . PRO A 1 110 ? -12.930 -3.475 -17.073 1.00 94.81 110 PRO A N 1
ATOM 806 C CA . PRO A 1 110 ? -11.649 -3.533 -17.754 1.00 94.81 110 PRO A CA 1
ATOM 807 C C . PRO A 1 110 ? -10.520 -3.064 -16.818 1.00 94.81 110 PRO A C 1
ATOM 809 O O . PRO A 1 110 ? -10.770 -2.298 -15.888 1.00 94.81 110 PRO A O 1
ATOM 812 N N . PRO A 1 111 ? -9.269 -3.483 -17.065 1.00 96.75 111 PRO A N 1
ATOM 813 C CA . PRO A 1 111 ? -8.109 -2.916 -16.393 1.00 96.75 111 PRO A CA 1
ATOM 814 C C . PRO A 1 111 ? -7.950 -1.425 -16.698 1.00 96.75 111 PRO A C 1
ATOM 816 O O . PRO A 1 111 ? -7.926 -1.016 -17.861 1.00 96.75 111 PRO A O 1
ATOM 819 N N . GLU A 1 112 ? -7.778 -0.631 -15.652 1.00 95.19 112 GLU A N 1
ATOM 820 C CA . GLU A 1 112 ? -7.649 0.822 -15.690 1.00 95.19 112 GLU A CA 1
ATOM 821 C C . GLU A 1 112 ? -6.337 1.229 -15.019 1.00 95.19 112 GLU A C 1
ATOM 823 O O . GLU A 1 112 ? -5.955 0.685 -13.984 1.00 95.19 112 GLU A O 1
ATOM 828 N N . GLN A 1 113 ? -5.609 2.169 -15.617 1.00 94.31 113 GLN A N 1
ATOM 829 C CA . GLN A 1 113 ? -4.428 2.731 -14.970 1.00 94.31 113 GLN A CA 1
ATOM 830 C C . GLN A 1 113 ? -4.874 3.739 -13.917 1.00 94.31 113 GLN A C 1
ATOM 832 O O . GLN A 1 113 ? -5.751 4.562 -14.177 1.00 94.31 113 GLN A O 1
ATOM 837 N N . VAL A 1 114 ? -4.271 3.677 -12.734 1.00 94.12 114 VAL A N 1
ATOM 838 C CA . VAL A 1 114 ? -4.605 4.613 -11.665 1.00 94.12 114 VAL A CA 1
ATOM 839 C C . VAL A 1 114 ? -4.017 5.989 -11.976 1.00 94.12 114 VAL A C 1
ATOM 841 O O . VAL A 1 114 ? -2.822 6.119 -12.242 1.00 94.12 114 VAL A O 1
ATOM 844 N N . GLU A 1 115 ? -4.844 7.028 -11.895 1.00 91.94 115 GLU A N 1
ATOM 845 C CA . GLU A 1 115 ? -4.378 8.412 -11.939 1.00 91.94 115 GLU A CA 1
ATOM 846 C C . GLU A 1 115 ? -3.696 8.761 -10.609 1.00 91.94 115 GLU A C 1
ATOM 848 O O . GLU A 1 115 ? -4.356 8.958 -9.589 1.00 91.94 115 GLU A O 1
ATOM 853 N N . LEU A 1 116 ? -2.360 8.803 -10.615 1.00 91.38 116 LEU A N 1
ATOM 854 C CA . LEU A 1 116 ? -1.543 9.174 -9.458 1.00 91.38 116 LEU A CA 1
ATOM 855 C C . LEU A 1 116 ? -0.633 10.361 -9.793 1.00 91.38 116 LEU A C 1
ATOM 857 O O . LEU A 1 116 ? 0.062 10.304 -10.825 1.00 91.38 116 LEU A O 1
ATOM 861 N N . PRO A 1 117 ? -0.543 11.375 -8.906 1.00 90.56 117 PRO A N 1
ATOM 862 C CA . PRO A 1 117 ? 0.491 12.399 -8.990 1.00 90.56 117 PRO A CA 1
ATOM 863 C C . PRO A 1 117 ? 1.867 11.754 -9.169 1.00 90.56 117 PRO A C 1
ATOM 865 O O . PRO A 1 117 ? 2.172 10.725 -8.565 1.00 90.56 117 PRO A O 1
ATOM 868 N N . SER A 1 118 ? 2.683 12.316 -10.057 1.00 84.75 118 SER A N 1
ATOM 869 C CA . SER A 1 118 ? 4.045 11.829 -10.267 1.00 84.75 118 SER A CA 1
ATOM 870 C C . SER A 1 118 ? 5.008 12.701 -9.481 1.00 84.75 118 SER A C 1
ATOM 872 O O . SER A 1 118 ? 5.225 13.851 -9.858 1.00 84.75 118 SER A O 1
ATOM 874 N N . GLY A 1 119 ? 5.609 12.158 -8.424 1.00 88.44 119 GLY A N 1
ATOM 875 C CA . GLY A 1 119 ? 6.792 12.765 -7.819 1.00 88.44 119 GLY A CA 1
ATOM 876 C C . GLY A 1 119 ? 8.055 12.498 -8.650 1.00 88.44 119 GLY A C 1
ATOM 877 O O . GLY A 1 119 ? 8.047 11.591 -9.496 1.00 88.44 119 GLY A O 1
ATOM 878 N N . PRO A 1 120 ? 9.146 13.253 -8.422 1.00 92.06 120 PRO A N 1
ATOM 879 C CA . PRO A 1 120 ? 10.454 12.933 -8.994 1.00 92.06 120 PRO A CA 1
ATOM 880 C C . PRO A 1 120 ? 10.960 11.566 -8.487 1.00 92.06 120 PRO A C 1
ATOM 882 O O . PRO A 1 120 ? 10.469 11.068 -7.476 1.00 92.06 120 PRO A O 1
ATOM 885 N N . PRO A 1 121 ? 11.926 10.918 -9.157 1.00 93.56 121 PRO A N 1
ATOM 886 C CA . PRO A 1 121 ? 12.637 9.787 -8.564 1.00 93.56 121 PRO A CA 1
ATOM 887 C C . PRO A 1 121 ? 13.324 10.185 -7.248 1.00 93.56 121 PRO A C 1
ATOM 889 O O . PRO A 1 121 ? 13.738 11.333 -7.076 1.00 93.56 121 PRO A O 1
ATOM 892 N N . LEU A 1 122 ? 13.475 9.225 -6.337 1.00 93.19 122 LEU A N 1
ATOM 893 C CA . LEU A 1 122 ? 14.159 9.418 -5.060 1.00 93.19 122 LEU A CA 1
ATOM 894 C C . LEU A 1 122 ? 15.626 9.807 -5.293 1.00 93.19 122 LEU A C 1
ATOM 896 O O . LEU A 1 122 ? 16.302 9.211 -6.134 1.00 93.19 122 LEU A O 1
ATOM 900 N N . GLY A 1 123 ? 16.122 10.770 -4.522 1.00 89.56 123 GLY A N 1
ATOM 901 C CA . GLY A 1 123 ? 17.484 11.299 -4.595 1.00 89.56 123 GLY A CA 1
ATOM 902 C C . GLY A 1 123 ? 17.665 12.457 -5.577 1.00 89.56 123 GLY A C 1
ATOM 903 O O . GLY A 1 123 ? 18.711 13.102 -5.562 1.00 89.56 123 GLY A O 1
ATOM 904 N N . VAL A 1 124 ? 16.667 12.746 -6.420 1.00 85.44 124 VAL A N 1
ATOM 905 C CA . VAL A 1 124 ? 16.713 13.870 -7.375 1.00 85.44 124 VAL A CA 1
ATOM 906 C C . VAL A 1 124 ? 16.334 15.191 -6.694 1.00 85.44 124 VAL A C 1
ATOM 908 O O . VAL A 1 124 ? 16.803 16.257 -7.100 1.00 85.44 124 VAL A O 1
ATOM 911 N N . GLY A 1 125 ? 15.507 15.122 -5.647 1.00 75.44 125 GLY A N 1
ATOM 912 C CA . GLY A 1 125 ? 14.902 16.281 -5.001 1.00 75.44 125 GLY A CA 1
ATOM 913 C C . GLY A 1 125 ? 13.861 16.982 -5.882 1.00 75.44 125 GLY A C 1
ATOM 914 O O . GLY A 1 125 ? 13.587 16.592 -7.020 1.00 75.44 125 GLY A O 1
ATOM 915 N N . GLY A 1 126 ? 13.260 18.048 -5.349 1.00 75.38 126 GLY A N 1
ATOM 916 C CA . GLY A 1 126 ? 12.301 18.878 -6.079 1.00 75.38 126 GLY A CA 1
ATOM 917 C C . GLY A 1 126 ? 11.006 19.121 -5.312 1.00 75.38 126 GLY A C 1
ATOM 918 O O . GLY A 1 126 ? 11.028 19.618 -4.188 1.00 75.38 126 GLY A O 1
ATOM 919 N N . LEU A 1 127 ? 9.876 18.854 -5.971 1.00 79.12 127 LEU A N 1
ATOM 920 C CA . LEU A 1 127 ? 8.540 19.025 -5.397 1.00 79.12 127 LEU A CA 1
ATOM 921 C C . LEU A 1 127 ? 8.242 17.934 -4.355 1.00 79.12 127 LEU A C 1
ATOM 923 O O . LEU A 1 127 ? 8.764 16.825 -4.487 1.00 79.12 127 LEU A O 1
ATOM 927 N N . PRO A 1 128 ? 7.396 18.224 -3.349 1.00 87.06 128 PRO A N 1
ATOM 928 C CA . PRO A 1 128 ? 6.943 17.210 -2.405 1.00 87.06 128 PRO A CA 1
ATOM 929 C C . PRO A 1 128 ? 6.205 16.077 -3.126 1.00 87.06 128 PRO A C 1
ATOM 931 O O . PRO A 1 128 ? 5.568 16.289 -4.160 1.00 87.06 128 PRO A O 1
ATOM 934 N N . PHE A 1 129 ? 6.269 14.877 -2.554 1.00 94.88 129 PHE A N 1
ATOM 935 C CA . PHE A 1 129 ? 5.432 13.768 -2.995 1.00 94.88 129 PHE A CA 1
ATOM 936 C C . PHE A 1 129 ? 3.976 14.036 -2.619 1.00 94.88 129 PHE A C 1
ATOM 938 O O . PHE A 1 129 ? 3.686 14.585 -1.558 1.00 94.88 129 PHE A O 1
ATOM 945 N N . GLU A 1 130 ? 3.061 13.621 -3.486 1.00 95.19 130 GLU A N 1
ATOM 946 C CA . GLU A 1 130 ? 1.624 13.717 -3.255 1.00 95.19 130 GLU A CA 1
ATOM 947 C C . GLU A 1 130 ? 1.016 12.318 -3.304 1.00 95.19 130 GLU A C 1
ATOM 949 O O . GLU A 1 130 ? 1.421 11.480 -4.120 1.00 95.19 130 GLU A O 1
ATOM 954 N N . SER A 1 131 ? 0.040 12.071 -2.434 1.00 95.50 131 SER A N 1
ATOM 955 C CA . SER A 1 131 ? -0.739 10.841 -2.446 1.00 95.50 131 SER A CA 1
ATOM 956 C C . SER A 1 131 ? -2.117 11.041 -3.060 1.00 95.50 131 SER A C 1
ATOM 958 O O . SER A 1 131 ? -2.668 12.141 -3.098 1.00 95.50 131 SER A O 1
ATOM 960 N N . ALA A 1 132 ? -2.683 9.944 -3.552 1.00 96.12 132 ALA A N 1
ATOM 961 C CA . ALA A 1 132 ? -4.080 9.865 -3.942 1.00 96.12 132 ALA A CA 1
ATOM 962 C C . ALA A 1 132 ? -4.781 8.764 -3.148 1.00 96.12 132 ALA A C 1
ATOM 964 O O . ALA A 1 132 ? -4.189 7.732 -2.822 1.00 96.12 132 ALA A O 1
ATOM 965 N N . GLU A 1 133 ? -6.066 8.976 -2.876 1.00 96.69 133 GLU A N 1
ATOM 966 C CA . GLU A 1 133 ? -6.909 8.033 -2.152 1.00 96.69 133 GLU A CA 1
ATOM 967 C C . GLU A 1 133 ? -8.073 7.562 -3.025 1.00 96.69 133 GLU A C 1
ATOM 969 O O . GLU A 1 133 ? -8.774 8.360 -3.646 1.00 96.69 133 GLU A O 1
ATOM 974 N N . LEU A 1 134 ? -8.302 6.251 -3.040 1.00 95.94 134 LEU A N 1
ATOM 975 C CA . LEU A 1 134 ? -9.319 5.595 -3.858 1.00 95.94 134 LEU A CA 1
ATOM 976 C C . LEU A 1 134 ? -10.110 4.615 -2.997 1.00 95.94 134 LEU A C 1
ATOM 978 O O . LEU A 1 134 ? -9.532 3.892 -2.187 1.00 95.94 134 LEU A O 1
ATOM 982 N N . GLU A 1 135 ? -11.425 4.545 -3.183 1.00 95.94 135 GLU A N 1
ATOM 983 C CA . GLU A 1 135 ? -12.210 3.434 -2.641 1.00 95.94 135 GLU A CA 1
ATOM 984 C C . GLU A 1 135 ? -12.195 2.278 -3.639 1.00 95.94 135 GLU A C 1
ATOM 986 O O . GLU A 1 135 ? -12.559 2.439 -4.805 1.00 95.94 135 GLU A O 1
ATOM 991 N N . LEU A 1 136 ? -11.774 1.101 -3.182 1.00 95.19 136 LEU A N 1
ATOM 992 C CA . LE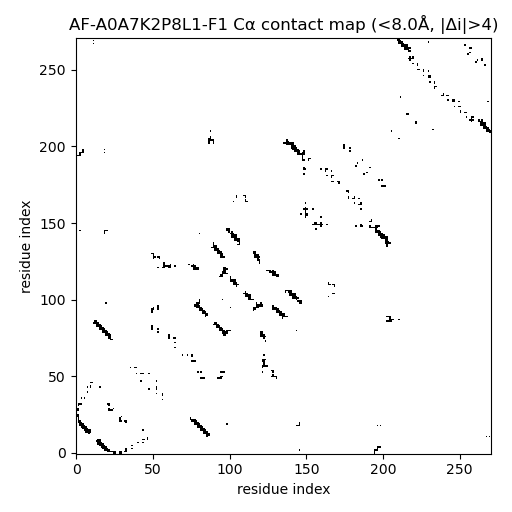U A 1 136 ? -11.688 -0.087 -4.015 1.00 95.19 136 LEU A CA 1
ATOM 993 C C . LEU A 1 136 ? -12.843 -1.028 -3.705 1.00 95.19 136 LEU A C 1
ATOM 995 O O . LEU A 1 136 ? -13.114 -1.371 -2.555 1.00 95.19 136 LEU A O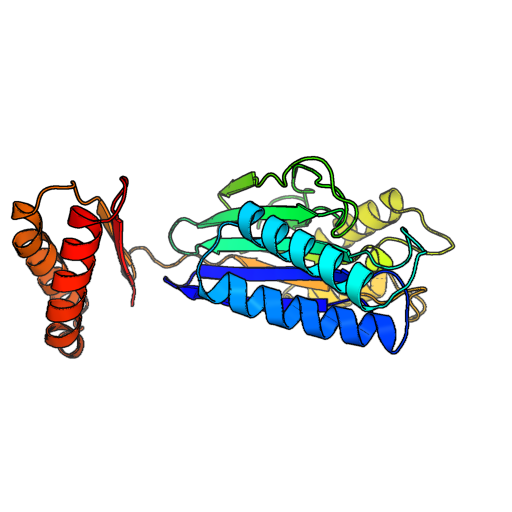 1
ATOM 999 N N . ARG A 1 137 ? -13.510 -1.522 -4.749 1.00 94.44 137 ARG A N 1
ATOM 1000 C CA . ARG A 1 137 ? -14.478 -2.607 -4.572 1.00 94.44 137 ARG A CA 1
ATOM 1001 C C . ARG A 1 137 ? -13.749 -3.859 -4.102 1.00 94.44 137 ARG A C 1
ATOM 1003 O O . ARG A 1 137 ? -12.606 -4.106 -4.491 1.00 94.44 137 ARG A O 1
ATOM 1010 N N . GLU A 1 138 ? -14.420 -4.668 -3.299 1.00 93.94 138 GLU A N 1
ATOM 1011 C CA . GLU A 1 138 ? -13.923 -5.998 -2.961 1.00 93.94 138 GLU A CA 1
ATOM 1012 C C . GLU A 1 138 ? -13.739 -6.850 -4.227 1.00 93.94 138 GLU A C 1
ATOM 1014 O O . GLU A 1 138 ? -14.527 -6.752 -5.168 1.00 93.94 138 GLU A O 1
ATOM 1019 N N . GLY A 1 139 ? -12.679 -7.659 -4.263 1.00 94.94 139 GLY A N 1
ATOM 1020 C CA . GLY A 1 139 ? -12.327 -8.484 -5.417 1.00 94.94 139 GLY A CA 1
ATOM 1021 C C . GLY A 1 139 ? -11.543 -7.753 -6.510 1.00 94.94 139 GLY A C 1
ATOM 1022 O O . GLY A 1 139 ? -11.111 -8.407 -7.458 1.00 94.94 139 GLY A O 1
ATOM 1023 N N . THR A 1 140 ? -11.317 -6.445 -6.368 1.00 96.62 140 THR A N 1
ATOM 1024 C CA . THR A 1 140 ? -10.456 -5.660 -7.261 1.00 96.62 140 THR A CA 1
ATOM 1025 C C . THR A 1 140 ? -9.022 -6.180 -7.194 1.00 96.62 140 THR A C 1
ATOM 1027 O O . THR A 1 140 ? -8.511 -6.435 -6.104 1.00 96.62 140 THR A O 1
ATOM 1030 N N . VAL A 1 141 ? -8.354 -6.333 -8.336 1.00 97.62 141 VAL A N 1
ATOM 1031 C CA . VAL A 1 141 ? -6.935 -6.705 -8.393 1.00 97.62 141 VAL A CA 1
ATOM 1032 C C . VAL A 1 141 ? -6.093 -5.464 -8.661 1.00 97.62 141 VAL A C 1
ATOM 1034 O O . VAL A 1 141 ? -6.331 -4.751 -9.627 1.00 97.62 141 VAL A O 1
ATOM 1037 N N . LEU A 1 142 ? -5.106 -5.214 -7.812 1.00 97.56 142 LEU A N 1
ATOM 1038 C CA . LEU A 1 142 ? -4.052 -4.229 -8.026 1.00 97.56 142 LEU A CA 1
ATOM 1039 C C . LEU A 1 142 ? -2.833 -4.932 -8.623 1.00 97.56 142 LEU A C 1
ATOM 1041 O O . LEU A 1 142 ? -2.418 -5.973 -8.112 1.00 97.56 142 LEU A O 1
ATOM 1045 N N . ALA A 1 143 ? -2.268 -4.353 -9.677 1.00 98.19 143 ALA A N 1
ATOM 1046 C CA . ALA A 1 143 ? -1.034 -4.786 -10.313 1.00 98.19 143 ALA A CA 1
ATOM 1047 C C . ALA A 1 143 ? 0.019 -3.681 -10.201 1.00 98.19 143 ALA A C 1
ATOM 1049 O O . ALA A 1 143 ? -0.114 -2.619 -10.815 1.00 98.19 143 ALA A O 1
ATOM 1050 N N . LEU A 1 144 ? 1.055 -3.942 -9.407 1.00 98.25 144 LEU A N 1
ATOM 1051 C CA . LEU A 1 144 ? 2.230 -3.089 -9.257 1.00 98.25 144 LEU A CA 1
ATOM 1052 C C . LEU A 1 144 ? 3.394 -3.767 -9.981 1.00 98.25 144 LEU A C 1
ATOM 1054 O O . LEU A 1 144 ? 3.540 -4.987 -9.894 1.00 98.25 144 LEU A O 1
ATOM 1058 N N . TYR A 1 145 ? 4.196 -3.004 -10.712 1.00 97.00 145 TYR A N 1
ATOM 1059 C CA . TYR A 1 145 ? 5.226 -3.554 -11.586 1.00 97.00 145 TYR A CA 1
ATOM 1060 C C . TYR A 1 145 ? 6.357 -2.556 -11.801 1.00 97.00 145 TYR A C 1
ATOM 1062 O O . TYR A 1 145 ? 6.117 -1.351 -11.778 1.00 97.00 145 TYR A O 1
ATOM 1070 N N . THR A 1 146 ? 7.558 -3.068 -12.051 1.00 94.69 146 THR A N 1
ATOM 1071 C CA . THR A 1 146 ? 8.702 -2.260 -12.490 1.00 94.69 146 THR A CA 1
ATOM 1072 C C . THR A 1 146 ? 8.652 -2.029 -13.996 1.00 94.69 146 THR A C 1
ATOM 1074 O O . THR A 1 146 ? 7.989 -2.758 -14.743 1.00 94.69 146 THR A O 1
ATOM 1077 N N . ASP A 1 147 ? 9.315 -0.974 -14.456 1.00 90.56 147 ASP A N 1
ATOM 1078 C CA . ASP A 1 147 ? 9.396 -0.610 -15.872 1.00 90.56 147 ASP A CA 1
ATOM 1079 C C . ASP A 1 147 ? 9.983 -1.734 -16.735 1.00 90.56 147 ASP A C 1
ATOM 1081 O O . ASP A 1 147 ? 9.456 -1.975 -17.820 1.00 90.56 147 ASP A O 1
ATOM 1085 N N . GLY A 1 148 ? 10.931 -2.523 -16.220 1.00 90.50 148 GLY A N 1
ATOM 1086 C CA . GLY A 1 148 ? 11.477 -3.710 -16.885 1.00 90.50 148 GLY A CA 1
ATOM 1087 C C . GLY A 1 148 ? 10.426 -4.738 -17.336 1.00 90.50 148 GLY A C 1
ATOM 1088 O O . GLY A 1 148 ? 10.676 -5.530 -18.251 1.00 90.50 148 GLY A O 1
ATOM 1089 N N . LEU A 1 149 ? 9.215 -4.728 -16.757 1.00 92.62 149 LEU A N 1
ATOM 1090 C CA . LEU A 1 149 ? 8.101 -5.553 -17.233 1.00 92.62 149 LEU A CA 1
ATOM 1091 C C . LEU A 1 149 ? 7.534 -5.052 -18.571 1.00 92.62 149 LEU A C 1
ATOM 1093 O O . LEU A 1 149 ? 7.182 -5.851 -19.446 1.00 92.62 149 LEU A O 1
ATOM 1097 N N . VAL A 1 150 ? 7.377 -3.736 -18.712 1.00 91.88 150 VAL A N 1
ATOM 1098 C CA . VAL A 1 150 ? 6.681 -3.100 -19.840 1.00 91.88 150 VAL A CA 1
ATOM 1099 C C . VAL A 1 150 ? 7.651 -2.607 -20.909 1.00 91.88 150 VAL A C 1
ATOM 1101 O O . VAL A 1 150 ? 7.327 -2.699 -22.095 1.00 91.88 150 VAL A O 1
ATOM 1104 N N . GLU A 1 151 ? 8.862 -2.222 -20.531 1.00 89.44 151 GLU A N 1
ATOM 1105 C CA . GLU A 1 151 ? 9.913 -1.749 -21.423 1.00 89.44 151 GLU A CA 1
ATOM 1106 C C . GLU A 1 151 ? 10.777 -2.900 -21.942 1.00 89.44 151 GLU A C 1
ATOM 1108 O O . GLU A 1 151 ? 11.104 -3.858 -21.245 1.00 89.44 151 GLU A O 1
ATOM 1113 N N . SER A 1 152 ? 11.142 -2.838 -23.220 1.00 85.00 152 SER A N 1
ATOM 1114 C CA . SER A 1 152 ? 12.144 -3.736 -23.794 1.00 85.00 152 SER A CA 1
ATOM 1115 C C . SER A 1 152 ? 12.822 -3.067 -24.985 1.00 85.00 152 SER A C 1
ATOM 1117 O O . SER A 1 152 ? 12.342 -2.060 -25.496 1.00 85.00 152 SER A O 1
ATOM 1119 N N . ARG A 1 153 ? 13.908 -3.654 -25.499 1.00 80.38 153 ARG A N 1
ATOM 1120 C CA . ARG A 1 153 ? 14.633 -3.099 -26.660 1.00 80.38 153 ARG A CA 1
ATOM 1121 C C . ARG A 1 153 ? 13.751 -2.872 -27.892 1.00 80.38 153 ARG A C 1
ATOM 1123 O O . ARG A 1 153 ? 14.018 -1.952 -28.656 1.00 80.38 153 ARG A O 1
ATOM 1130 N N . ASP A 1 154 ? 12.723 -3.701 -28.060 1.00 82.75 154 ASP A N 1
ATOM 1131 C CA . ASP A 1 154 ? 11.844 -3.706 -29.231 1.00 82.75 154 ASP A CA 1
ATOM 1132 C C . ASP A 1 154 ? 10.436 -3.154 -28.926 1.00 82.75 154 ASP A C 1
ATOM 1134 O O . ASP A 1 154 ? 9.565 -3.182 -29.796 1.00 82.75 154 ASP A O 1
ATOM 1138 N N . ARG A 1 155 ? 10.180 -2.688 -27.692 1.00 87.56 155 ARG A N 1
ATOM 1139 C CA . ARG A 1 155 ? 8.850 -2.251 -27.238 1.00 87.56 155 ARG A CA 1
ATOM 1140 C C . ARG A 1 155 ? 8.954 -1.035 -26.328 1.00 87.56 155 ARG A C 1
ATOM 1142 O O . ARG A 1 155 ? 9.592 -1.111 -25.281 1.00 87.56 155 ARG A O 1
ATOM 1149 N N . ASP A 1 156 ? 8.270 0.036 -26.712 1.00 87.50 156 ASP A N 1
ATOM 1150 C CA . ASP A 1 156 ? 8.112 1.213 -25.863 1.00 87.50 156 ASP A CA 1
ATOM 1151 C C . ASP A 1 156 ? 7.166 0.959 -24.674 1.00 87.50 156 ASP A C 1
ATOM 1153 O O . ASP A 1 156 ? 6.410 -0.020 -24.623 1.00 87.50 156 ASP A O 1
ATOM 1157 N N . THR A 1 157 ? 7.228 1.856 -23.694 1.00 88.00 157 THR A N 1
ATOM 1158 C CA . THR A 1 157 ? 6.475 1.774 -22.441 1.00 88.00 157 THR A CA 1
ATOM 1159 C C . THR A 1 157 ? 4.963 1.736 -22.679 1.00 88.00 157 THR A C 1
ATOM 1161 O O . THR A 1 157 ? 4.266 0.940 -22.050 1.00 88.00 157 THR A O 1
ATOM 1164 N N . ASP A 1 158 ? 4.445 2.529 -23.622 1.00 91.25 158 ASP A N 1
ATOM 1165 C CA . ASP A 1 158 ? 3.007 2.629 -23.907 1.00 91.25 158 ASP A CA 1
ATOM 1166 C C . ASP A 1 158 ? 2.447 1.324 -24.491 1.00 91.25 158 ASP A C 1
ATOM 1168 O O . ASP A 1 158 ? 1.408 0.821 -24.043 1.00 91.25 158 ASP A O 1
ATOM 1172 N N . ALA A 1 159 ? 3.151 0.727 -25.457 1.00 92.38 159 ALA A N 1
ATOM 1173 C CA . ALA A 1 159 ? 2.798 -0.573 -26.011 1.00 92.38 159 ALA A CA 1
ATOM 1174 C C . ALA A 1 159 ? 2.909 -1.678 -24.949 1.00 92.38 159 ALA A C 1
ATOM 1176 O O . ALA A 1 159 ? 2.057 -2.568 -24.886 1.00 92.38 159 ALA A O 1
ATOM 1177 N N . GLY A 1 160 ? 3.922 -1.613 -24.080 1.00 93.25 160 GLY A N 1
ATOM 1178 C CA . GLY A 1 160 ? 4.068 -2.518 -22.940 1.00 93.25 160 GLY A CA 1
ATOM 1179 C C . GLY A 1 160 ? 2.900 -2.438 -21.959 1.00 93.25 160 GLY A C 1
ATOM 1180 O O . GLY A 1 160 ? 2.311 -3.462 -21.610 1.00 93.25 160 GLY A O 1
ATOM 1181 N N . GLN A 1 161 ? 2.501 -1.229 -21.570 1.00 94.38 161 GLN A N 1
ATOM 1182 C CA . GLN A 1 161 ? 1.358 -1.000 -20.686 1.00 94.38 161 GLN A CA 1
ATOM 1183 C C . GLN A 1 161 ? 0.034 -1.444 -21.321 1.00 94.38 161 GLN A C 1
ATOM 1185 O O . GLN A 1 161 ? -0.841 -1.963 -20.624 1.00 94.38 161 GLN A O 1
ATOM 1190 N N . ALA A 1 162 ? -0.129 -1.281 -22.638 1.00 94.50 162 ALA A N 1
ATOM 1191 C CA . ALA A 1 162 ? -1.286 -1.810 -23.355 1.00 94.50 162 ALA A CA 1
ATOM 1192 C C . ALA A 1 162 ? -1.344 -3.344 -23.281 1.00 94.50 162 ALA A C 1
ATOM 1194 O O . ALA A 1 162 ? -2.380 -3.894 -22.908 1.00 94.50 162 ALA A O 1
ATOM 1195 N N . LEU A 1 163 ? -0.225 -4.032 -23.531 1.00 94.56 163 LEU A N 1
ATOM 1196 C CA . LEU A 1 163 ? -0.138 -5.492 -23.409 1.00 94.56 163 LEU A CA 1
ATOM 1197 C C . LEU A 1 163 ? -0.373 -5.981 -21.975 1.00 94.56 163 LEU A C 1
ATOM 1199 O O . LEU A 1 163 ? -1.016 -7.014 -21.784 1.00 94.56 163 LEU A O 1
ATOM 1203 N N . LEU A 1 164 ? 0.121 -5.249 -20.973 1.00 96.44 164 LEU A N 1
ATOM 1204 C CA . LEU A 1 164 ? -0.144 -5.535 -19.563 1.00 96.44 164 LEU A CA 1
ATOM 1205 C C . LEU A 1 164 ? -1.647 -5.477 -19.272 1.00 96.44 164 LEU A C 1
ATOM 1207 O O . LEU A 1 164 ? -2.203 -6.425 -18.717 1.00 96.44 164 LEU A O 1
ATOM 1211 N N . ARG A 1 165 ? -2.322 -4.403 -19.701 1.00 96.44 165 ARG A N 1
ATOM 1212 C CA . ARG A 1 165 ? -3.777 -4.261 -19.555 1.00 96.44 165 ARG A CA 1
ATOM 1213 C C . ARG A 1 165 ? -4.529 -5.372 -20.290 1.00 96.44 165 ARG A C 1
ATOM 1215 O O . ARG A 1 165 ? -5.429 -5.968 -19.715 1.00 96.44 165 ARG A O 1
ATOM 1222 N N . GLU A 1 166 ? -4.137 -5.730 -21.509 1.00 95.19 166 GLU A N 1
ATOM 1223 C CA . GLU A 1 166 ? -4.740 -6.861 -22.233 1.00 95.19 166 GLU A CA 1
ATOM 1224 C C . GLU A 1 166 ? -4.579 -8.194 -21.484 1.00 95.19 166 GLU A C 1
ATOM 1226 O O . GLU A 1 166 ? -5.534 -8.961 -21.357 1.00 95.19 166 GLU A O 1
ATOM 1231 N N . ALA A 1 167 ? -3.385 -8.471 -20.952 1.00 95.75 167 ALA A N 1
ATOM 1232 C CA . ALA A 1 167 ? -3.112 -9.697 -20.206 1.00 95.75 167 ALA A CA 1
ATOM 1233 C C . ALA A 1 167 ? -3.905 -9.763 -18.889 1.00 95.75 167 ALA A C 1
ATOM 1235 O O . ALA A 1 167 ? -4.381 -10.836 -18.501 1.00 95.75 167 ALA A O 1
ATOM 1236 N N . LEU A 1 168 ? -4.081 -8.624 -18.219 1.00 96.56 168 LEU A N 1
ATOM 1237 C CA . LEU A 1 168 ? -4.865 -8.503 -16.991 1.00 96.56 168 LEU A CA 1
ATOM 1238 C C . LEU A 1 168 ? -6.381 -8.572 -17.230 1.00 96.56 168 LEU A C 1
ATOM 1240 O O . LEU A 1 168 ? -7.106 -8.984 -16.330 1.00 96.56 168 LEU A O 1
ATOM 1244 N N . ALA A 1 169 ? -6.862 -8.226 -18.428 1.00 94.69 169 ALA A N 1
ATOM 1245 C CA . ALA A 1 169 ? -8.291 -8.233 -18.755 1.00 94.69 169 ALA A CA 1
ATOM 1246 C C . ALA A 1 169 ? -8.884 -9.648 -18.850 1.00 94.69 169 ALA A C 1
ATOM 1248 O O . ALA A 1 169 ? -10.090 -9.834 -18.690 1.00 94.69 169 ALA A O 1
ATOM 1249 N N . ALA A 1 170 ? -8.052 -10.654 -19.130 1.00 89.75 170 ALA A N 1
ATOM 1250 C CA . ALA A 1 170 ? -8.502 -12.035 -19.195 1.00 89.75 170 ALA A CA 1
ATOM 1251 C C . ALA A 1 170 ? -8.821 -12.578 -17.785 1.00 89.75 170 ALA A C 1
ATOM 1253 O O . ALA A 1 170 ? -7.970 -12.488 -16.891 1.00 89.75 170 ALA A O 1
ATOM 1254 N N . PRO A 1 171 ? -9.994 -13.207 -17.579 1.00 86.94 171 PRO A N 1
ATOM 1255 C CA . PRO A 1 171 ? -10.309 -13.881 -16.326 1.00 86.94 171 PRO A CA 1
ATOM 1256 C C . PRO A 1 171 ? -9.238 -14.912 -15.956 1.00 86.94 171 PRO A C 1
ATOM 1258 O O . PRO A 1 171 ? -8.663 -15.575 -16.821 1.00 86.94 171 PRO A O 1
ATOM 1261 N N . ALA A 1 172 ? -8.969 -15.049 -14.660 1.00 87.31 172 ALA A N 1
ATOM 1262 C CA . ALA A 1 172 ? -8.032 -16.029 -14.129 1.00 87.31 172 ALA A CA 1
ATOM 1263 C C . ALA A 1 172 ? -8.598 -16.660 -12.857 1.00 87.31 172 ALA A C 1
ATOM 1265 O O . ALA A 1 172 ? -9.109 -15.948 -11.988 1.00 87.31 172 ALA A O 1
ATOM 1266 N N . ASP A 1 173 ? -8.447 -17.978 -12.735 1.00 87.75 173 ASP A N 1
ATOM 1267 C CA . ASP A 1 173 ? -8.909 -18.737 -11.567 1.00 87.75 173 ASP A CA 1
ATOM 1268 C C . ASP A 1 173 ? -8.111 -18.389 -10.298 1.00 87.75 173 ASP A C 1
ATOM 1270 O O . ASP A 1 173 ? -8.629 -18.465 -9.183 1.00 87.75 173 ASP A O 1
ATOM 1274 N N . SER A 1 174 ? -6.857 -17.955 -10.457 1.00 95.19 174 SER A N 1
ATOM 1275 C CA . SER A 1 174 ? -5.977 -17.511 -9.375 1.00 95.19 174 SER A CA 1
ATOM 1276 C C . SER A 1 174 ? -5.123 -16.309 -9.789 1.00 95.19 174 SER A C 1
ATOM 1278 O O . SER A 1 174 ? -4.989 -15.991 -10.975 1.00 95.19 174 SER A O 1
ATOM 1280 N N . LEU A 1 175 ? -4.540 -15.623 -8.797 1.00 95.88 175 LEU A N 1
ATOM 1281 C CA . LEU A 1 175 ? -3.560 -14.564 -9.059 1.00 95.88 175 LEU A CA 1
ATOM 1282 C C . LEU A 1 175 ? -2.269 -15.127 -9.662 1.00 95.88 175 LEU A C 1
ATOM 1284 O O . LEU A 1 175 ? -1.702 -14.476 -10.528 1.00 95.88 175 LEU A O 1
ATOM 1288 N N . ASP A 1 176 ? -1.866 -16.344 -9.293 1.00 95.81 176 ASP A N 1
ATOM 1289 C CA . ASP A 1 176 ? -0.680 -16.996 -9.861 1.00 95.81 176 ASP A CA 1
ATOM 1290 C C . ASP A 1 176 ? -0.844 -17.213 -11.370 1.00 95.81 176 ASP A C 1
ATOM 1292 O O . ASP A 1 176 ? 0.014 -16.829 -12.157 1.00 95.81 176 ASP A O 1
ATOM 1296 N N . THR A 1 177 ? -2.009 -17.706 -11.807 1.00 95.75 177 THR A N 1
ATOM 1297 C CA . THR A 1 177 ? -2.312 -17.865 -13.237 1.00 95.75 177 THR A CA 1
ATOM 1298 C C . THR A 1 177 ? -2.377 -16.523 -13.972 1.00 95.75 177 THR A C 1
ATOM 1300 O O . THR A 1 177 ? -2.030 -16.445 -15.152 1.00 95.75 177 THR A O 1
ATOM 1303 N N . ALA A 1 178 ? -2.827 -15.455 -13.305 1.00 95.88 178 ALA A N 1
ATOM 1304 C CA . ALA A 1 178 ? -2.775 -14.110 -13.870 1.00 95.88 178 ALA A CA 1
ATOM 1305 C C . ALA A 1 178 ? -1.325 -13.614 -14.011 1.00 95.88 178 ALA A C 1
ATOM 1307 O O . ALA A 1 178 ? -0.967 -13.139 -15.087 1.00 95.88 178 ALA A O 1
ATOM 1308 N N . CYS A 1 179 ? -0.490 -13.786 -12.980 1.00 95.50 179 CYS A N 1
ATOM 1309 C CA . CYS A 1 179 ? 0.942 -13.478 -13.007 1.00 95.50 179 CYS A CA 1
ATOM 1310 C C . CYS A 1 179 ? 1.652 -14.213 -14.145 1.00 95.50 179 CYS A C 1
ATOM 1312 O O . CYS A 1 179 ? 2.267 -13.568 -14.990 1.00 95.50 179 CYS A O 1
ATOM 1314 N N . ASP A 1 180 ? 1.516 -15.539 -14.220 1.00 93.94 180 ASP A N 1
ATOM 1315 C CA . ASP A 1 180 ? 2.167 -16.362 -15.244 1.00 93.94 180 ASP A CA 1
ATOM 1316 C C . ASP A 1 180 ? 1.779 -15.918 -16.654 1.00 93.94 180 ASP A C 1
ATOM 1318 O O . ASP A 1 180 ? 2.621 -15.828 -17.548 1.00 93.94 180 ASP A O 1
ATOM 1322 N N . ARG A 1 181 ? 0.501 -15.584 -16.863 1.00 94.75 181 ARG A N 1
ATOM 1323 C CA . ARG A 1 181 ? 0.015 -15.080 -18.149 1.00 94.75 181 ARG A CA 1
ATOM 1324 C C . ARG A 1 181 ? 0.617 -13.722 -18.496 1.00 94.75 181 ARG A C 1
ATOM 1326 O O . ARG A 1 181 ? 1.001 -13.522 -19.648 1.00 94.75 181 ARG A O 1
ATOM 1333 N N . VAL A 1 182 ? 0.683 -12.800 -17.536 1.00 95.50 182 VAL A N 1
ATOM 1334 C CA . VAL A 1 182 ? 1.311 -11.484 -17.722 1.00 95.50 182 VAL A CA 1
ATOM 1335 C C . VAL A 1 182 ? 2.785 -11.667 -18.086 1.00 95.50 182 VAL A C 1
ATOM 1337 O O . VAL A 1 182 ? 3.217 -11.172 -19.125 1.00 95.50 182 VAL A O 1
ATOM 1340 N N . LEU A 1 183 ? 3.531 -12.460 -17.314 1.00 93.00 183 LEU A N 1
ATOM 1341 C CA . LEU A 1 183 ? 4.947 -12.728 -17.573 1.00 93.00 183 LEU A CA 1
ATOM 1342 C C . LEU A 1 183 ? 5.161 -13.399 -18.935 1.00 93.00 183 LEU A C 1
ATOM 1344 O O . LEU A 1 183 ? 5.967 -12.922 -19.727 1.00 93.00 183 LEU A O 1
ATOM 1348 N N . HIS A 1 184 ? 4.394 -14.436 -19.277 1.00 91.81 184 HIS A N 1
ATOM 1349 C CA . HIS A 1 184 ? 4.501 -15.105 -20.578 1.00 91.81 184 HIS A CA 1
ATOM 1350 C C . HIS A 1 184 ? 4.169 -14.162 -21.746 1.00 91.81 184 HIS A C 1
ATOM 1352 O O . HIS A 1 184 ? 4.749 -14.266 -22.830 1.00 91.81 184 HIS A O 1
ATOM 1358 N N . ARG A 1 185 ? 3.201 -13.255 -21.572 1.00 91.62 185 ARG A N 1
ATOM 1359 C CA . ARG A 1 185 ? 2.789 -12.326 -22.629 1.00 91.62 185 ARG A CA 1
ATOM 1360 C C . ARG A 1 185 ? 3.806 -11.209 -22.837 1.00 91.62 185 ARG A C 1
ATOM 1362 O O . ARG A 1 185 ? 4.040 -10.838 -23.986 1.00 91.62 185 ARG A O 1
ATOM 1369 N N . LEU A 1 186 ? 4.386 -10.676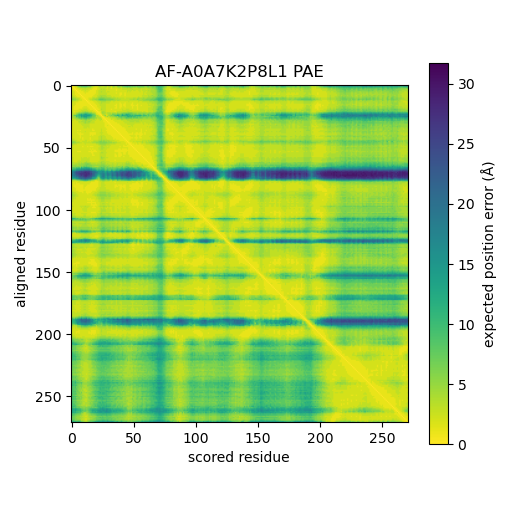 -21.761 1.00 91.88 186 LEU A N 1
ATOM 1370 C CA . LEU A 1 186 ? 5.303 -9.539 -21.838 1.00 91.88 186 LEU A CA 1
ATOM 1371 C C . LEU A 1 186 ? 6.770 -9.945 -21.999 1.00 91.88 186 LEU A C 1
ATOM 1373 O O . LEU A 1 186 ? 7.521 -9.156 -22.573 1.00 91.88 186 LEU A O 1
ATOM 1377 N N . LEU A 1 187 ? 7.142 -11.165 -21.597 1.00 89.38 187 LEU A N 1
ATOM 1378 C CA . LEU A 1 187 ? 8.498 -11.723 -21.663 1.00 89.38 187 LEU A CA 1
ATOM 1379 C C . LEU A 1 187 ? 8.533 -13.061 -22.443 1.00 89.38 187 LEU A C 1
ATOM 1381 O O . LEU A 1 187 ? 8.940 -14.092 -21.902 1.00 89.38 187 LEU A O 1
ATOM 1385 N N . PRO A 1 188 ? 8.136 -13.087 -23.732 1.00 77.38 188 PRO A N 1
ATOM 1386 C CA . PRO A 1 188 ? 7.954 -14.329 -24.494 1.00 77.38 188 PRO A CA 1
ATOM 1387 C C . PRO A 1 188 ? 9.244 -15.143 -24.699 1.00 77.38 188 PRO A C 1
ATOM 1389 O O . PRO A 1 188 ? 9.182 -16.360 -24.851 1.00 77.38 188 PRO A O 1
ATOM 1392 N N . SER A 1 189 ? 10.412 -14.494 -24.688 1.00 75.81 189 SER A N 1
ATOM 1393 C CA . SER A 1 189 ? 11.720 -15.157 -24.822 1.00 75.81 189 SER A CA 1
ATOM 1394 C C . SER A 1 189 ? 12.290 -15.657 -23.487 1.00 75.81 189 SER A C 1
ATOM 1396 O O . SER A 1 189 ? 13.371 -16.239 -23.471 1.00 75.81 189 SER A O 1
ATOM 1398 N N . GLY A 1 190 ? 11.610 -15.400 -22.362 1.00 66.06 190 GLY A N 1
ATOM 1399 C CA . GLY A 1 190 ? 12.078 -15.749 -21.015 1.00 66.06 190 GLY A CA 1
ATOM 1400 C C . GLY A 1 190 ? 13.262 -14.919 -20.498 1.00 66.06 190 GLY A C 1
ATOM 1401 O O . GLY A 1 190 ? 13.732 -15.168 -19.392 1.00 66.06 190 GLY A O 1
ATOM 1402 N N . SER A 1 191 ? 13.746 -13.940 -21.268 1.00 64.81 191 SER A N 1
ATOM 1403 C CA . SER A 1 191 ? 14.823 -13.027 -20.875 1.00 64.81 191 SER A CA 1
ATOM 1404 C C . SER A 1 191 ? 14.323 -11.585 -20.873 1.00 64.81 191 SER A C 1
ATOM 1406 O O . SER A 1 191 ? 13.980 -11.056 -21.934 1.00 64.81 191 SER A O 1
ATOM 1408 N N . ALA A 1 192 ? 14.311 -10.953 -19.704 1.00 71.56 192 ALA A N 1
ATOM 1409 C CA . ALA A 1 192 ? 14.155 -9.511 -19.591 1.00 71.56 192 ALA A CA 1
ATOM 1410 C C . ALA A 1 192 ? 15.494 -8.812 -19.884 1.00 71.56 192 ALA A C 1
ATOM 1412 O O . ALA A 1 192 ? 16.566 -9.396 -19.703 1.00 71.56 192 ALA A O 1
ATOM 1413 N N . ALA A 1 193 ? 15.424 -7.588 -20.409 1.00 70.00 193 ALA A N 1
ATOM 1414 C CA . ALA A 1 193 ? 16.610 -6.755 -20.608 1.00 70.00 193 ALA A CA 1
ATOM 1415 C C . ALA A 1 193 ? 17.099 -6.127 -19.291 1.00 70.00 193 ALA A C 1
ATOM 1417 O O . ALA A 1 193 ? 18.273 -5.770 -19.210 1.00 70.00 193 ALA A O 1
ATOM 1418 N N . ASP A 1 194 ? 16.202 -6.042 -18.308 1.00 77.31 194 ASP A N 1
ATOM 1419 C CA . ASP A 1 194 ? 16.413 -5.503 -16.969 1.00 77.31 194 ASP A CA 1
ATOM 1420 C C . ASP A 1 194 ? 15.829 -6.450 -15.905 1.00 77.31 194 ASP A C 1
ATOM 1422 O O . ASP A 1 194 ? 15.242 -7.486 -16.246 1.00 77.31 194 ASP A O 1
ATOM 1426 N N . ASP A 1 195 ? 15.997 -6.121 -14.627 1.00 85.25 195 ASP A N 1
ATOM 1427 C CA . ASP A 1 195 ? 15.256 -6.767 -13.549 1.00 85.25 195 ASP A CA 1
ATOM 1428 C C . ASP A 1 195 ? 13.733 -6.555 -13.731 1.00 85.25 195 ASP A C 1
ATOM 1430 O O . ASP A 1 195 ? 13.276 -5.613 -14.378 1.00 85.25 195 ASP A O 1
ATOM 1434 N N . VAL A 1 196 ? 12.930 -7.513 -13.249 1.00 90.19 196 VAL A N 1
ATOM 1435 C CA . VAL A 1 196 ? 11.464 -7.455 -13.357 1.00 90.19 196 VAL A CA 1
ATOM 1436 C C . VAL A 1 196 ? 10.822 -7.845 -12.037 1.00 90.19 196 VAL A C 1
ATOM 1438 O O . VAL A 1 196 ? 11.039 -8.949 -11.527 1.00 90.19 196 VAL A O 1
ATOM 1441 N N . ALA A 1 197 ? 9.929 -6.989 -11.550 1.00 93.12 197 ALA A N 1
ATOM 1442 C CA . ALA A 1 197 ? 9.011 -7.272 -10.463 1.00 93.12 197 ALA A CA 1
ATOM 1443 C C . ALA A 1 197 ? 7.556 -7.092 -10.919 1.00 93.12 197 ALA A C 1
ATOM 1445 O O . ALA A 1 197 ? 7.204 -6.133 -11.604 1.00 93.12 197 ALA A O 1
ATOM 1446 N N . LEU A 1 198 ? 6.695 -8.018 -10.495 1.00 96.31 198 LEU A N 1
ATOM 1447 C CA . LEU A 1 198 ? 5.244 -7.940 -10.644 1.00 96.31 198 LEU A CA 1
ATOM 1448 C C . LEU A 1 198 ? 4.593 -8.414 -9.344 1.00 96.31 198 LEU A C 1
ATOM 1450 O O . LEU A 1 198 ? 4.792 -9.553 -8.921 1.00 96.31 198 LEU A O 1
ATOM 1454 N N . LEU A 1 199 ? 3.783 -7.551 -8.740 1.00 97.81 199 LEU A N 1
ATOM 1455 C CA . LEU A 1 199 ? 2.982 -7.849 -7.563 1.00 97.81 199 LEU A CA 1
ATOM 1456 C C . LEU A 1 199 ? 1.500 -7.710 -7.914 1.00 97.81 199 LEU A C 1
ATOM 1458 O O . LEU A 1 199 ? 1.022 -6.614 -8.210 1.00 97.81 199 LEU A O 1
ATOM 1462 N N . LEU A 1 200 ? 0.771 -8.825 -7.841 1.00 98.00 200 LEU A N 1
ATOM 1463 C CA . LEU A 1 200 ? -0.687 -8.844 -7.937 1.00 98.00 200 LEU A CA 1
ATOM 1464 C C . LEU A 1 200 ? -1.303 -9.029 -6.552 1.00 98.00 200 LEU A C 1
ATOM 1466 O O . LEU A 1 200 ? -0.989 -9.989 -5.848 1.00 98.00 200 LEU A O 1
ATOM 1470 N N . ALA A 1 201 ? -2.233 -8.153 -6.185 1.00 97.12 201 ALA A N 1
ATOM 1471 C CA . ALA A 1 201 ? -2.959 -8.233 -4.923 1.00 97.12 201 ALA A CA 1
ATOM 1472 C C . ALA A 1 201 ? -4.460 -8.092 -5.155 1.00 97.12 201 ALA A C 1
ATOM 1474 O O . ALA A 1 201 ? -4.906 -7.171 -5.830 1.00 97.12 201 ALA A O 1
ATOM 1475 N N . ARG A 1 202 ? -5.258 -8.996 -4.579 1.00 96.62 202 ARG A N 1
ATOM 1476 C CA . ARG A 1 202 ? -6.723 -8.930 -4.653 1.00 96.62 202 ARG A CA 1
ATOM 1477 C C . ARG A 1 202 ? -7.287 -8.358 -3.363 1.00 96.62 202 ARG A C 1
ATOM 1479 O O . ARG A 1 202 ? -7.053 -8.920 -2.293 1.00 96.62 202 ARG A O 1
ATOM 1486 N N . THR A 1 203 ? -8.063 -7.287 -3.470 1.00 95.56 203 THR A N 1
ATOM 1487 C CA . THR A 1 203 ? -8.715 -6.663 -2.323 1.00 95.56 203 THR A CA 1
ATOM 1488 C C . THR A 1 203 ? -9.737 -7.608 -1.698 1.00 95.56 203 THR A C 1
ATOM 1490 O O . THR A 1 203 ? -10.504 -8.292 -2.383 1.00 95.56 203 THR A O 1
ATOM 1493 N N . ARG A 1 204 ? -9.749 -7.631 -0.367 1.00 93.19 204 ARG A N 1
ATOM 1494 C CA . ARG A 1 204 ? -10.780 -8.275 0.450 1.00 93.19 204 ARG A CA 1
ATOM 1495 C C . ARG A 1 204 ? -11.340 -7.250 1.421 1.00 93.19 204 ARG A C 1
ATOM 1497 O O . ARG A 1 204 ? -10.586 -6.408 1.916 1.00 93.19 204 ARG A O 1
ATOM 1504 N N . GLY A 1 205 ? -12.648 -7.288 1.641 1.00 90.62 205 GLY A N 1
ATOM 1505 C CA . GLY A 1 205 ? -13.290 -6.496 2.682 1.00 90.62 205 GLY A CA 1
ATOM 1506 C C . GLY A 1 205 ? -13.315 -7.281 3.987 1.00 90.62 205 GLY A C 1
ATOM 1507 O O . GLY A 1 205 ? -13.469 -8.502 3.968 1.00 90.62 205 GLY A O 1
ATOM 1508 N N . LEU A 1 206 ? -13.183 -6.599 5.124 1.00 89.81 206 LEU A N 1
ATOM 1509 C CA . LEU A 1 206 ? -13.556 -7.219 6.392 1.00 89.81 206 LEU A CA 1
ATOM 1510 C C . LEU A 1 206 ? -15.088 -7.214 6.519 1.00 89.81 206 LEU A C 1
ATOM 1512 O O . LEU A 1 206 ? -15.708 -6.161 6.334 1.00 89.81 206 LEU A O 1
ATOM 1516 N N . PRO A 1 207 ? -15.724 -8.361 6.821 1.00 87.69 207 PRO A N 1
ATOM 1517 C CA . PRO A 1 207 ? -17.158 -8.419 7.068 1.00 87.69 207 PRO A CA 1
ATOM 1518 C C . PRO A 1 207 ? -17.577 -7.422 8.151 1.00 87.69 207 PRO A C 1
ATOM 1520 O O . PRO A 1 207 ? -16.925 -7.316 9.186 1.00 87.69 207 PRO A O 1
ATOM 1523 N N . ALA A 1 208 ? -18.719 -6.752 7.974 1.00 83.69 208 ALA A N 1
ATOM 1524 C CA . ALA A 1 208 ? -19.225 -5.794 8.964 1.00 83.69 208 ALA A CA 1
ATOM 1525 C C . ALA A 1 208 ? -19.443 -6.424 10.356 1.00 83.69 208 ALA A C 1
ATOM 1527 O O . ALA A 1 208 ? -19.331 -5.744 11.366 1.00 83.69 208 ALA A O 1
ATOM 1528 N N . GLY A 1 209 ? -19.703 -7.735 10.427 1.00 87.69 209 GLY A N 1
ATOM 1529 C CA . GLY A 1 209 ? -19.808 -8.468 11.695 1.00 87.69 209 GLY A CA 1
ATOM 1530 C C . GLY A 1 209 ? -18.476 -8.694 12.426 1.00 87.69 209 GLY A C 1
ATOM 1531 O O . GLY A 1 209 ? -18.491 -9.160 13.562 1.00 87.69 209 GLY A O 1
ATOM 1532 N N . GLN A 1 210 ? -17.343 -8.387 11.790 1.00 88.88 210 GLN A N 1
ATOM 1533 C CA . GLN A 1 210 ? -15.995 -8.488 12.361 1.00 88.88 210 GLN A CA 1
ATOM 1534 C C . GLN A 1 210 ? -15.409 -7.134 12.752 1.00 88.88 210 GLN A C 1
ATOM 1536 O O . GLN A 1 210 ? -14.274 -7.066 13.214 1.00 88.88 210 GLN A O 1
ATOM 1541 N N . VAL A 1 211 ? -16.161 -6.047 12.559 1.00 93.38 211 VAL A N 1
ATOM 1542 C CA . VAL A 1 211 ? -15.660 -4.698 12.789 1.00 93.38 211 VAL A CA 1
ATOM 1543 C C . VAL A 1 211 ? -16.688 -3.860 13.527 1.00 93.38 211 VAL A C 1
ATOM 1545 O O . VAL A 1 211 ? -17.827 -3.727 13.094 1.00 93.38 211 VAL A O 1
ATOM 1548 N N . ALA A 1 212 ? -16.249 -3.212 14.599 1.00 93.56 212 ALA A N 1
ATOM 1549 C CA . ALA A 1 212 ? -17.005 -2.170 15.276 1.00 93.56 212 ALA A CA 1
ATOM 1550 C C . ALA A 1 212 ? -16.177 -0.884 15.285 1.00 93.56 212 ALA A C 1
ATOM 1552 O O . ALA A 1 212 ? -14.982 -0.903 15.586 1.00 93.56 212 ALA A O 1
ATOM 1553 N N . THR A 1 213 ? -16.798 0.228 14.891 1.00 93.00 213 THR A N 1
ATOM 1554 C CA . THR A 1 213 ? -16.139 1.534 14.773 1.00 93.00 213 THR A CA 1
ATOM 1555 C C . THR A 1 213 ? -16.929 2.581 15.537 1.00 93.00 213 THR A C 1
ATOM 1557 O O . THR A 1 213 ? -18.138 2.701 15.344 1.00 93.00 213 THR A O 1
ATOM 1560 N N . TRP A 1 214 ? -16.233 3.373 16.348 1.00 94.19 214 TRP A N 1
ATOM 1561 C CA . TRP A 1 214 ? -16.801 4.502 17.074 1.00 94.19 214 TRP A CA 1
ATOM 1562 C C . TRP A 1 214 ? -15.976 5.757 16.801 1.00 94.19 214 TRP A C 1
ATOM 1564 O O . TRP A 1 214 ? -14.762 5.764 17.013 1.00 94.19 214 TRP A O 1
ATOM 1574 N N . ASP A 1 215 ? -16.633 6.823 16.351 1.00 94.12 215 ASP A N 1
ATOM 1575 C CA . ASP A 1 215 ? -16.046 8.161 16.351 1.00 94.12 215 ASP A CA 1
ATOM 1576 C C . ASP A 1 215 ? -16.185 8.747 17.762 1.00 94.12 215 ASP A C 1
ATOM 1578 O O . ASP A 1 215 ? -17.276 8.766 18.339 1.00 94.12 215 ASP A O 1
ATOM 1582 N N . ILE A 1 216 ? -15.069 9.191 18.336 1.00 93.31 216 ILE A N 1
ATOM 1583 C CA . ILE A 1 216 ? -14.989 9.613 19.734 1.00 93.31 216 ILE A CA 1
ATOM 1584 C C . ILE A 1 216 ? -14.735 11.123 19.774 1.00 93.31 216 ILE A C 1
ATOM 1586 O O . ILE A 1 216 ? -13.659 11.579 19.387 1.00 93.31 216 ILE A O 1
ATOM 1590 N N . PRO A 1 217 ? -15.694 11.932 20.251 1.00 93.44 217 PRO A N 1
ATOM 1591 C CA . PRO A 1 217 ? -15.433 13.326 20.584 1.00 93.44 217 PRO A CA 1
ATOM 1592 C C . PRO A 1 217 ? -14.287 13.454 21.596 1.00 93.44 217 PRO A C 1
ATOM 1594 O O . PRO A 1 217 ? -14.142 12.611 22.480 1.00 93.44 217 PRO A O 1
ATOM 1597 N N . ALA A 1 218 ? -13.512 14.537 21.512 1.00 92.25 218 ALA A N 1
ATOM 1598 C CA . ALA A 1 218 ? -12.423 14.836 22.446 1.00 92.25 218 ALA A CA 1
ATOM 1599 C C . ALA A 1 218 ? -12.948 15.294 23.828 1.00 92.25 218 ALA A C 1
ATOM 1601 O O . ALA A 1 218 ? -12.672 16.403 24.281 1.00 92.25 218 ALA A O 1
ATOM 1602 N N . ASP A 1 219 ? -13.735 14.441 24.486 1.00 94.12 219 ASP A N 1
ATOM 1603 C CA . ASP A 1 219 ? -14.341 14.661 25.797 1.00 94.12 219 ASP A CA 1
ATOM 1604 C C . ASP A 1 219 ? -13.923 13.536 26.765 1.00 94.12 219 ASP A C 1
ATOM 1606 O O . ASP A 1 219 ? -14.360 12.391 26.604 1.00 94.12 219 ASP A O 1
ATOM 1610 N N . PRO A 1 220 ? -13.114 13.833 27.803 1.00 92.88 220 PRO A N 1
ATOM 1611 C CA . PRO A 1 220 ? -12.693 12.851 28.802 1.00 92.88 220 PRO A CA 1
ATOM 1612 C C . PRO A 1 220 ? -13.847 12.118 29.505 1.00 92.88 220 PRO A C 1
ATOM 1614 O O . PRO A 1 220 ? -13.651 10.999 29.984 1.00 92.88 220 PRO A O 1
ATOM 1617 N N . ALA A 1 221 ? -15.054 12.696 29.557 1.00 94.56 221 ALA A N 1
ATOM 1618 C CA . ALA A 1 221 ? -16.228 12.031 30.123 1.00 94.56 221 ALA A CA 1
ATOM 1619 C C . ALA A 1 221 ? -16.662 10.791 29.317 1.00 94.56 221 ALA A C 1
ATOM 1621 O O . ALA A 1 221 ? -17.360 9.926 29.852 1.00 94.56 221 ALA A O 1
ATOM 1622 N N . LEU A 1 222 ? -16.222 10.667 28.059 1.00 94.44 222 LEU A N 1
ATOM 1623 C CA . LEU A 1 222 ? -16.555 9.551 27.175 1.00 94.44 222 LEU A CA 1
ATOM 1624 C C . LEU A 1 222 ? -15.653 8.323 27.347 1.00 94.44 222 LEU A C 1
ATOM 1626 O O . LEU A 1 222 ? -16.015 7.261 26.850 1.00 94.44 222 LEU A O 1
ATOM 1630 N N . VAL A 1 223 ? -14.553 8.396 28.108 1.00 94.62 223 VAL A N 1
ATOM 1631 C CA . VAL A 1 223 ? -13.643 7.247 28.299 1.00 94.62 223 VAL A CA 1
ATOM 1632 C C . VAL A 1 223 ? -14.374 6.033 28.893 1.00 94.62 223 VAL A C 1
ATOM 1634 O O . VAL A 1 223 ? -14.282 4.926 28.364 1.00 94.62 223 VAL A O 1
ATOM 1637 N N . ALA A 1 224 ? -15.133 6.220 29.979 1.00 95.31 224 ALA A N 1
ATOM 1638 C CA . ALA A 1 224 ? -15.870 5.123 30.613 1.00 95.31 224 ALA A CA 1
ATOM 1639 C C . ALA A 1 224 ? -17.045 4.597 29.754 1.00 95.31 224 ALA A C 1
ATOM 1641 O O . ALA A 1 224 ? -17.169 3.376 29.631 1.00 95.31 224 ALA A O 1
ATOM 1642 N N . PRO A 1 225 ? -17.877 5.454 29.124 1.00 95.81 225 PRO A N 1
ATOM 1643 C CA . PRO A 1 225 ? -18.874 5.016 28.146 1.00 95.81 225 PRO A CA 1
ATOM 1644 C C . PRO A 1 225 ? -18.298 4.217 26.972 1.00 95.81 225 PRO A C 1
ATOM 1646 O O . PRO A 1 225 ? -18.824 3.150 26.665 1.00 95.81 225 PRO A O 1
ATOM 1649 N N . VAL A 1 226 ? -17.213 4.687 26.348 1.00 96.00 226 VAL A N 1
ATOM 1650 C CA . VAL A 1 226 ? -16.565 4.000 25.216 1.00 96.00 226 VAL A CA 1
ATOM 1651 C C . VAL A 1 226 ? -16.043 2.635 25.644 1.00 96.00 226 VAL A C 1
ATOM 1653 O O . VAL A 1 226 ? -16.256 1.638 24.960 1.00 96.00 226 VAL A O 1
ATOM 1656 N N . ARG A 1 227 ? -15.414 2.555 26.818 1.00 95.94 227 ARG A N 1
ATOM 1657 C CA . ARG A 1 227 ? -14.961 1.278 27.368 1.00 95.94 227 ARG A CA 1
ATOM 1658 C C . ARG A 1 227 ? -16.108 0.297 27.551 1.00 95.94 227 ARG A C 1
ATOM 1660 O O . ARG A 1 227 ? -15.992 -0.847 27.130 1.00 95.94 227 ARG A O 1
ATOM 1667 N N . LYS A 1 228 ? -17.227 0.752 28.120 1.00 96.00 228 LYS A N 1
ATOM 1668 C CA . LYS A 1 228 ? -18.425 -0.078 28.261 1.00 96.00 228 LYS A CA 1
ATOM 1669 C C . LYS A 1 228 ? -18.917 -0.587 26.901 1.00 96.00 228 LYS A C 1
ATOM 1671 O O . LYS A 1 228 ? -19.171 -1.777 26.779 1.00 96.00 228 LYS A O 1
ATOM 1676 N N . GLN A 1 229 ? -18.973 0.275 25.883 1.00 96.38 229 GLN A N 1
ATOM 1677 C CA . GLN A 1 229 ? -19.364 -0.122 24.524 1.00 96.38 229 GLN A CA 1
ATOM 1678 C C . GLN A 1 229 ? -18.455 -1.214 23.948 1.00 96.38 229 GLN A C 1
ATOM 1680 O O . GLN A 1 229 ? -18.951 -2.145 23.322 1.00 96.38 229 GLN A O 1
ATOM 1685 N N . VAL A 1 230 ? -17.142 -1.145 24.191 1.00 96.56 230 VAL A N 1
ATOM 1686 C CA . VAL A 1 230 ? -16.214 -2.205 23.770 1.00 96.56 230 VAL A CA 1
ATOM 1687 C C . VAL A 1 230 ? -16.495 -3.522 24.490 1.00 96.56 230 VAL A C 1
ATOM 1689 O O . VAL A 1 230 ? -16.496 -4.568 23.849 1.00 96.56 230 VAL A O 1
ATOM 1692 N N . LEU A 1 231 ? -16.747 -3.499 25.800 1.00 96.56 231 LEU A N 1
ATOM 1693 C CA . LEU A 1 231 ? -17.040 -4.723 26.557 1.00 96.56 231 LEU A CA 1
ATOM 1694 C C . LEU A 1 231 ? -18.373 -5.359 26.145 1.00 96.56 231 LEU A C 1
ATOM 1696 O O . LEU A 1 231 ? -18.463 -6.583 26.029 1.00 96.56 231 LEU A O 1
ATOM 1700 N N . ASP A 1 232 ? -19.381 -4.528 25.884 1.00 96.38 232 ASP A N 1
ATOM 1701 C CA . ASP A 1 232 ? -20.666 -4.967 25.344 1.00 96.38 232 ASP A CA 1
ATOM 1702 C C . ASP A 1 232 ? -20.443 -5.614 23.958 1.00 96.38 232 ASP A C 1
ATOM 1704 O O . ASP A 1 232 ? -20.884 -6.737 23.724 1.00 96.38 232 ASP A O 1
ATOM 1708 N N . GLN A 1 233 ? -19.634 -4.994 23.087 1.00 96.94 233 GLN A N 1
ATOM 1709 C CA . GLN A 1 233 ? -19.310 -5.542 21.764 1.00 96.94 233 GLN A CA 1
ATOM 1710 C C . GLN A 1 233 ? -18.531 -6.866 21.820 1.00 96.94 233 GLN A C 1
ATOM 1712 O O . GLN A 1 233 ? -18.796 -7.771 21.028 1.00 96.94 233 GLN A O 1
ATOM 1717 N N . LEU A 1 234 ? -17.574 -7.003 22.743 1.00 96.38 234 LEU A N 1
ATOM 1718 C CA . LEU A 1 234 ? -16.855 -8.264 22.959 1.00 96.38 234 LEU A CA 1
ATOM 1719 C C . LEU A 1 234 ? -17.793 -9.365 23.451 1.00 96.38 234 LEU A C 1
ATOM 1721 O O . LEU A 1 234 ? -17.636 -10.520 23.061 1.00 96.38 234 LEU A O 1
ATOM 1725 N N . SER A 1 235 ? -18.781 -9.012 24.273 1.00 95.31 235 SER A N 1
ATOM 1726 C CA . SER A 1 235 ? -19.811 -9.949 24.724 1.00 95.31 235 SER A CA 1
ATOM 1727 C C . SER A 1 235 ? -20.689 -10.402 23.556 1.00 95.31 235 SER A C 1
ATOM 1729 O O . SER A 1 235 ? -20.897 -11.602 23.392 1.00 95.31 235 SER A O 1
ATOM 1731 N N . ASP A 1 236 ? -21.109 -9.475 22.691 1.00 95.38 236 ASP A N 1
ATOM 1732 C CA . ASP A 1 236 ? -21.882 -9.777 21.478 1.00 95.38 236 ASP A CA 1
ATOM 1733 C C . ASP A 1 236 ? -21.112 -10.684 20.502 1.00 95.38 236 ASP A C 1
ATOM 1735 O O . ASP A 1 236 ? -21.696 -11.546 19.841 1.00 95.38 236 ASP A O 1
ATOM 1739 N N . TRP A 1 237 ? -19.785 -10.536 20.436 1.00 96.19 237 TRP A N 1
ATOM 1740 C CA . TRP A 1 237 ? -18.901 -11.397 19.642 1.00 96.19 237 TRP A CA 1
ATOM 1741 C C . TRP A 1 237 ? -18.477 -12.690 20.350 1.00 96.19 237 TRP A C 1
ATOM 1743 O O . TRP A 1 237 ? -17.782 -13.507 19.752 1.00 96.19 237 TRP A O 1
ATOM 1753 N N . ASN A 1 238 ? -18.927 -12.929 21.586 1.00 95.69 238 ASN A N 1
ATOM 1754 C CA . ASN A 1 238 ? -18.523 -14.059 22.431 1.00 95.69 238 ASN A CA 1
ATOM 1755 C C . ASN A 1 238 ? -17.003 -14.132 22.703 1.00 95.69 238 ASN A C 1
ATOM 1757 O O . ASN A 1 238 ? -16.457 -15.210 22.927 1.00 95.69 238 ASN A O 1
ATOM 1761 N N . LEU A 1 239 ? -16.319 -12.986 22.741 1.00 95.38 239 LEU A N 1
ATOM 1762 C CA . LEU A 1 239 ? -14.876 -12.844 22.980 1.00 95.38 239 LEU A CA 1
ATOM 1763 C C . LEU A 1 239 ? -14.572 -12.445 24.432 1.00 95.38 239 LEU A C 1
ATOM 1765 O O . LEU A 1 239 ? -13.773 -11.548 24.711 1.00 95.38 239 LEU A O 1
ATOM 1769 N N . LEU A 1 240 ? -15.220 -13.122 25.384 1.00 93.31 240 LEU A N 1
ATOM 1770 C CA . LEU A 1 240 ? -15.151 -12.772 26.808 1.00 93.31 240 LEU A CA 1
ATOM 1771 C C . LEU A 1 240 ? -13.734 -12.882 27.395 1.00 93.31 240 LEU A C 1
ATOM 1773 O O . LEU A 1 240 ? -13.411 -12.170 28.345 1.00 93.31 240 LEU A O 1
ATOM 1777 N N . GLU A 1 241 ? -12.872 -13.718 26.818 1.00 94.81 241 GLU A N 1
ATOM 1778 C CA . GLU A 1 241 ? -11.469 -13.863 27.225 1.00 94.81 241 GLU A CA 1
ATOM 1779 C C . GLU A 1 241 ? -10.624 -12.602 26.976 1.00 94.81 241 GLU A C 1
ATOM 1781 O O . GLU A 1 241 ? -9.677 -12.340 27.717 1.00 94.81 241 GLU A O 1
ATOM 1786 N N . ALA A 1 242 ? -10.997 -11.777 25.992 1.00 93.69 242 ALA A N 1
ATOM 1787 C CA . ALA A 1 242 ? -10.291 -10.541 25.662 1.00 93.69 242 ALA A CA 1
ATOM 1788 C C . ALA A 1 242 ? -10.709 -9.349 26.544 1.00 93.69 242 ALA A C 1
ATOM 1790 O O . ALA A 1 242 ? -10.009 -8.337 26.563 1.00 93.69 242 ALA A O 1
ATOM 1791 N N . THR A 1 243 ? -11.814 -9.467 27.294 1.00 94.44 243 THR A N 1
ATOM 1792 C CA . THR A 1 243 ? -12.461 -8.385 28.067 1.00 94.44 243 THR A CA 1
ATOM 1793 C C . THR A 1 243 ? -11.478 -7.614 28.943 1.00 94.44 243 THR A C 1
ATOM 1795 O O . THR A 1 243 ? -11.398 -6.395 28.837 1.00 94.44 243 THR A O 1
ATOM 1798 N N . PHE A 1 244 ? -10.694 -8.306 29.777 1.00 93.62 244 PHE A N 1
ATOM 1799 C CA . PHE A 1 244 ? -9.784 -7.652 30.725 1.00 93.62 244 PHE A CA 1
ATOM 1800 C C . PHE A 1 244 ? -8.688 -6.845 30.013 1.00 93.62 244 PHE A C 1
ATOM 1802 O O . PHE A 1 244 ? -8.443 -5.684 30.340 1.00 93.62 244 PHE A O 1
ATOM 1809 N N . THR A 1 245 ? -8.048 -7.448 29.008 1.00 94.62 245 THR A N 1
ATOM 1810 C CA . THR A 1 245 ? -6.988 -6.796 28.230 1.00 94.62 245 THR A CA 1
ATOM 1811 C C . THR A 1 245 ? -7.541 -5.620 27.432 1.00 94.62 245 THR A C 1
ATOM 1813 O O . THR A 1 245 ? -6.964 -4.534 27.458 1.00 94.62 245 THR A O 1
ATOM 1816 N N . ALA A 1 246 ? -8.675 -5.813 26.757 1.00 94.00 246 ALA A N 1
ATOM 1817 C CA . ALA A 1 246 ? -9.326 -4.768 25.983 1.00 94.00 246 ALA A CA 1
ATOM 1818 C C . ALA A 1 246 ? -9.769 -3.599 26.870 1.00 94.00 246 ALA A C 1
ATOM 1820 O O . ALA A 1 246 ? -9.578 -2.449 26.486 1.00 94.00 246 ALA A O 1
ATOM 1821 N N . GLU A 1 247 ? -10.289 -3.864 28.073 1.00 94.50 247 GLU A N 1
ATOM 1822 C CA . GLU A 1 247 ? -10.687 -2.826 29.026 1.00 94.50 247 GLU A CA 1
ATOM 1823 C C . GLU A 1 247 ? -9.522 -1.883 29.370 1.00 94.50 247 GLU A C 1
ATOM 1825 O O . GLU A 1 247 ? -9.666 -0.653 29.329 1.00 94.50 247 GLU A O 1
ATOM 1830 N N . LEU A 1 248 ? -8.361 -2.465 29.687 1.00 95.12 248 LEU A N 1
ATOM 1831 C CA . LEU A 1 248 ? -7.151 -1.725 30.032 1.00 95.12 248 LEU A CA 1
ATOM 1832 C C . LEU A 1 248 ? -6.626 -0.937 28.826 1.00 95.12 248 LEU A C 1
ATOM 1834 O O . LEU A 1 248 ? -6.410 0.271 28.921 1.00 95.12 248 LEU A O 1
ATOM 1838 N N . VAL A 1 249 ? -6.475 -1.605 27.679 1.00 94.75 249 VAL A N 1
ATOM 1839 C CA . VAL A 1 249 ? -5.938 -1.001 26.451 1.00 94.75 249 VAL A CA 1
ATOM 1840 C C . VAL A 1 249 ? -6.828 0.142 25.965 1.00 94.75 249 VAL A C 1
ATOM 1842 O O . VAL A 1 249 ? -6.324 1.219 25.661 1.00 94.75 249 VAL A O 1
ATOM 1845 N N . VAL A 1 250 ? -8.149 -0.044 25.938 1.00 95.25 250 VAL A N 1
ATOM 1846 C CA . VAL A 1 250 ? -9.092 0.992 25.490 1.00 95.25 250 VAL A CA 1
ATOM 1847 C C . VAL A 1 250 ? -9.089 2.186 26.435 1.00 95.25 250 VAL A C 1
ATOM 1849 O O . VAL A 1 250 ? -9.113 3.319 25.960 1.00 95.25 250 VAL A O 1
ATOM 1852 N N . SER A 1 251 ? -9.010 1.968 27.753 1.00 94.25 251 SER A N 1
ATOM 1853 C CA . SER A 1 251 ? -8.925 3.074 28.718 1.00 94.25 251 SER A CA 1
ATOM 1854 C C . SER A 1 251 ? -7.725 3.971 28.438 1.00 94.25 251 SER A C 1
ATOM 1856 O O . SER A 1 251 ? -7.877 5.191 28.358 1.00 94.25 251 SER A O 1
ATOM 1858 N N . GLU A 1 252 ? -6.551 3.370 28.248 1.00 95.62 252 GLU A N 1
ATOM 1859 C CA . GLU A 1 252 ? -5.312 4.105 28.004 1.00 95.62 252 GLU A CA 1
ATOM 1860 C C . GLU A 1 252 ? -5.299 4.754 26.616 1.00 95.62 252 GLU A C 1
ATOM 1862 O O . GLU A 1 252 ? -5.036 5.951 26.499 1.00 95.62 252 GLU A O 1
ATOM 1867 N N . LEU A 1 253 ? -5.638 4.006 25.559 1.00 94.06 253 LEU A N 1
ATOM 1868 C CA . LEU A 1 253 ? -5.618 4.521 24.188 1.00 94.06 253 LEU A CA 1
ATOM 1869 C C . LEU A 1 253 ? -6.607 5.670 23.991 1.00 94.06 253 LEU A C 1
ATOM 1871 O O . LEU A 1 253 ? -6.234 6.699 23.433 1.00 94.06 253 LEU A O 1
ATOM 1875 N N . VAL A 1 254 ? -7.845 5.534 24.476 1.00 95.00 254 VAL A N 1
ATOM 1876 C CA . VAL A 1 254 ? -8.865 6.583 24.331 1.00 95.00 254 VAL A CA 1
ATOM 1877 C C . VAL A 1 254 ? -8.485 7.816 25.149 1.00 95.00 254 VAL A C 1
ATOM 1879 O O . VAL A 1 254 ? -8.594 8.934 24.649 1.00 95.00 254 VAL A O 1
ATOM 1882 N N . THR A 1 255 ? -7.972 7.639 26.371 1.00 94.88 255 THR A N 1
ATOM 1883 C CA . THR A 1 255 ? -7.508 8.766 27.196 1.00 94.88 255 THR A CA 1
ATOM 1884 C C . THR A 1 255 ? -6.353 9.509 26.525 1.00 94.88 255 THR A C 1
ATOM 1886 O O . THR A 1 255 ? -6.380 10.739 26.439 1.00 94.88 255 THR A O 1
ATOM 1889 N N . ASN A 1 256 ? -5.359 8.780 26.010 1.00 94.69 256 ASN A N 1
ATOM 1890 C CA . ASN A 1 256 ? -4.218 9.375 25.319 1.00 94.69 256 ASN A CA 1
ATOM 1891 C C . ASN A 1 256 ? -4.641 10.077 24.027 1.00 94.69 256 ASN A C 1
ATOM 1893 O O . ASN A 1 256 ? -4.197 11.197 23.779 1.00 94.69 256 ASN A O 1
ATOM 1897 N N . ALA A 1 257 ? -5.542 9.478 23.247 1.00 93.75 257 ALA A N 1
ATOM 1898 C CA . ALA A 1 257 ? -6.065 10.089 22.031 1.00 93.75 257 ALA A CA 1
ATOM 1899 C C . ALA A 1 257 ? -6.836 11.387 22.320 1.00 93.75 257 ALA A C 1
ATOM 1901 O O . ALA A 1 257 ? -6.618 12.381 21.637 1.00 93.75 257 ALA A O 1
ATOM 1902 N N . ILE A 1 258 ? -7.679 11.421 23.359 1.00 93.81 258 ILE A N 1
ATOM 1903 C CA . ILE A 1 258 ? -8.416 12.635 23.753 1.00 93.81 258 ILE A CA 1
ATOM 1904 C C . ILE A 1 258 ? -7.465 13.733 24.243 1.00 93.81 258 ILE A C 1
ATOM 1906 O O . ILE A 1 258 ? -7.691 14.912 23.979 1.00 93.81 258 ILE A O 1
ATOM 1910 N N . ARG A 1 259 ? -6.417 13.365 24.988 1.00 93.31 259 ARG A N 1
ATOM 1911 C CA . ARG A 1 259 ? -5.529 14.334 25.643 1.00 93.31 259 ARG A CA 1
ATOM 1912 C C . ARG A 1 259 ? -4.428 14.875 24.734 1.00 93.31 259 ARG A C 1
ATOM 1914 O O . ARG A 1 259 ? -4.046 16.033 24.887 1.00 93.31 259 ARG A O 1
ATOM 1921 N N . TYR A 1 260 ? -3.886 14.031 23.864 1.00 92.62 260 TYR A N 1
ATOM 1922 C CA . TYR A 1 260 ? -2.688 14.322 23.073 1.00 92.62 260 TYR A CA 1
ATOM 1923 C C . TYR A 1 260 ? -2.898 14.159 21.565 1.00 92.62 260 TYR A C 1
ATOM 1925 O O . TYR A 1 260 ? -2.063 14.617 20.790 1.00 92.62 260 TYR A O 1
ATOM 1933 N N . GLY A 1 261 ? -3.975 13.493 21.145 1.00 88.50 261 GLY A N 1
ATOM 1934 C CA . GLY A 1 261 ? -4.299 13.308 19.737 1.00 88.50 261 GLY A CA 1
ATOM 1935 C C . GLY A 1 261 ? -4.915 14.552 19.103 1.00 88.50 261 GLY A C 1
ATOM 1936 O O . GLY A 1 261 ? -5.208 15.550 19.761 1.00 88.50 261 GLY A O 1
ATOM 1937 N N . SER A 1 262 ? -5.130 14.469 17.792 1.00 86.81 262 SER A N 1
ATOM 1938 C CA . SER A 1 262 ? -5.863 15.469 17.016 1.00 86.81 262 SER A CA 1
ATOM 1939 C C . SER A 1 262 ? -7.124 14.835 16.419 1.00 86.81 262 SER A C 1
ATOM 1941 O O . SER A 1 262 ? -7.087 13.661 16.050 1.00 86.81 262 SER A O 1
ATOM 1943 N N . PRO A 1 263 ? -8.248 15.565 16.319 1.00 84.38 263 PRO A N 1
ATOM 1944 C CA . PRO A 1 263 ? -9.430 15.070 15.625 1.00 84.38 263 PRO A CA 1
ATOM 1945 C C . PRO A 1 263 ? -9.149 14.785 14.136 1.00 84.38 263 PRO A C 1
ATOM 1947 O O . PRO A 1 263 ? -8.365 15.514 13.527 1.00 84.38 263 PRO A O 1
ATOM 1950 N N . PRO A 1 264 ? -9.844 13.811 13.520 1.00 89.62 264 PRO A N 1
ATOM 1951 C CA . PRO A 1 264 ? -10.850 12.934 14.124 1.00 89.62 264 PRO A CA 1
ATOM 1952 C C . PRO A 1 264 ? -10.230 11.805 14.968 1.00 89.62 264 PRO A C 1
ATOM 1954 O O . PRO A 1 264 ? -9.284 11.150 14.543 1.00 89.62 264 PRO A O 1
ATOM 1957 N N . ILE A 1 265 ? -10.811 11.529 16.143 1.00 92.12 265 ILE A N 1
ATOM 1958 C CA . ILE A 1 265 ? -10.443 10.369 16.970 1.00 92.12 265 ILE A CA 1
ATOM 1959 C C . ILE A 1 265 ? -11.427 9.238 16.677 1.00 92.12 265 ILE A C 1
ATOM 1961 O O . ILE A 1 265 ? -12.641 9.412 16.797 1.00 92.12 265 ILE A O 1
ATOM 1965 N N . ARG A 1 266 ? -10.901 8.065 16.327 1.00 92.31 266 ARG A N 1
ATOM 1966 C CA . ARG A 1 266 ? -11.695 6.883 15.995 1.00 92.31 266 ARG A CA 1
ATOM 1967 C C . ARG A 1 266 ? -11.145 5.651 16.695 1.00 92.31 266 ARG A C 1
ATOM 1969 O O . ARG A 1 266 ? -9.957 5.363 16.597 1.00 92.31 266 ARG A O 1
ATOM 1976 N N . LEU A 1 267 ? -12.025 4.899 17.349 1.00 93.69 267 LEU A N 1
ATOM 1977 C CA . LEU A 1 267 ? -11.720 3.580 17.895 1.00 93.69 267 LEU A CA 1
ATOM 1978 C C . LEU A 1 267 ? -12.296 2.507 16.978 1.00 93.69 267 LEU A C 1
ATOM 1980 O O . LEU A 1 267 ? -13.464 2.567 16.597 1.00 93.69 267 LEU A O 1
ATOM 1984 N N . ARG A 1 268 ? -11.470 1.517 16.641 1.00 92.56 268 ARG A N 1
ATOM 1985 C CA . ARG A 1 268 ? -11.853 0.350 15.846 1.00 92.56 268 ARG A CA 1
ATOM 1986 C C . ARG A 1 268 ? -11.519 -0.917 16.612 1.00 92.56 268 ARG A C 1
ATOM 1988 O O . ARG A 1 268 ? -10.385 -1.078 17.054 1.00 92.56 268 ARG A O 1
ATOM 1995 N N . LEU A 1 269 ? -12.494 -1.810 16.725 1.00 93.25 269 LEU A N 1
ATOM 1996 C CA . LEU A 1 269 ? -12.313 -3.170 17.217 1.00 93.25 269 LEU A CA 1
ATOM 1997 C C . LEU A 1 269 ? -12.492 -4.134 16.044 1.00 93.25 269 LEU A C 1
ATOM 1999 O O . LEU A 1 269 ? -13.422 -3.968 15.253 1.00 93.25 269 LEU A O 1
ATOM 2003 N N . ILE A 1 270 ? -11.578 -5.095 15.917 1.00 91.69 270 ILE A N 1
ATOM 2004 C CA . ILE A 1 270 ? -11.525 -6.066 14.820 1.00 91.69 270 ILE A CA 1
ATOM 2005 C C . ILE A 1 270 ? -11.241 -7.448 15.424 1.00 91.69 270 ILE A C 1
ATOM 2007 O O . ILE A 1 270 ? -10.403 -7.526 16.327 1.00 91.69 270 ILE A O 1
ATOM 2011 N N . HIS A 1 271 ? -11.916 -8.502 14.947 1.00 86.69 271 HIS A N 1
ATOM 2012 C CA . HIS A 1 271 ? -11.670 -9.900 15.341 1.00 86.69 271 HIS A CA 1
ATOM 2013 C C . HIS A 1 271 ? -11.584 -10.848 14.148 1.00 86.69 271 HIS A C 1
ATOM 2015 O O . HIS A 1 271 ? -12.300 -10.605 13.149 1.00 86.69 271 HIS A O 1
#

pLDDT: mean 90.9, std 9.02, range [43.25, 98.31]

Secondary structure (DSSP, 8-state):
---EEEEEE-GGG-EEEEEEEESS-SHHHHHHHHHHHHHHHHHHHTT--HHHHHHHHHHHHHHHHHHHT---TTTS-EEEEEEEEETTTTEEEEEEEBPPPPEEE-TTS--EE-----BPPBTS--SPP-EEEEEPPTTPEEEEE-HHHH-BTTB-HHHHHHHHHHHHHS--SSHHHHHHHHHHHH-TTS--SS---EEEEE--PPPGGGEEEEE--S-GGGHHHHHHHHHHHHHHTT-GGGHHHHHHHHHHHHHHHHHH--SPPEEEEE-

Sequence (271 aa):
GGDWFDVIPLSGMRVAMVVGDVVGHGIPASATMGRLRTAVRTLADIDLTPEELLTHLDDLVVRLSEESGDDRAGEVGATCLYVVYDPVSRRCSMARAGHPAPVLVPPDGPPEQVELPSGPPLGVGGLPFESAELELREGTVLALYTDGLVESRDRDTDAGQALLREALAAPADSLDTACDRVLHRLLPSGSAADDVALLLARTRGLPAGQVATWDIPADPALVAPVRKQVLDQLSDWNLLEATFTAELVVSELVTNAIRYGSPPIRLRLIH

Solvent-accessible surface area (backbone atoms only — not comparable to full-atom values): 14752 Å² total; per-residue (Å²): 89,14,50,48,71,52,78,44,84,39,83,92,74,18,37,36,41,38,40,34,36,25,50,65,71,54,70,69,16,34,52,52,33,55,53,51,57,52,49,52,51,58,44,52,75,71,66,54,53,47,26,57,44,50,50,57,49,23,57,47,41,42,49,53,40,62,74,66,69,57,89,56,86,80,63,62,39,30,27,33,33,38,34,39,38,32,28,74,81,27,35,32,40,34,20,26,22,55,38,70,69,39,37,36,29,45,74,91,49,69,50,41,73,52,90,61,62,78,20,55,37,29,39,70,66,80,75,78,52,45,60,42,76,45,78,53,61,64,54,20,32,41,39,41,52,43,63,36,50,29,40,46,100,92,37,55,54,68,61,22,50,50,51,47,37,58,42,64,54,53,89,57,97,42,68,66,59,39,50,52,48,37,47,51,70,63,34,73,84,78,63,64,90,50,56,69,45,79,49,78,46,68,43,57,63,56,58,71,93,37,50,48,77,43,81,49,74,80,45,82,83,45,44,65,58,50,38,50,54,51,48,52,49,30,52,76,69,68,40,63,88,48,41,68,61,49,47,54,50,45,44,52,52,49,48,47,44,50,74,72,51,67,85,85,42,71,51,74,51,76,112

Nearest PDB structures (foldseek):
  3ke6-assembly3_A  TM=6.757E-01  e=8.336E-19  Mycobacterium tuberculosis
  3pu9-assembly1_B  TM=8.491E-01  e=8.506E-11  Sphaerobacter thermophilus DSM 20745
  3f79-assembly3_F  TM=7.968E-01  e=3.837E-09  Pseudomonas aeruginosa
  3eq2-assembly1_A  TM=7.791E-01  e=6.612E-09  Pseudomonas aeruginosa
  3rnr-assembly1_A  TM=6.332E-01  e=1.829E-06  Thermanaerovibrio acidaminovorans DSM 6589

Foldseek 3Di:
DLWDWDWAQAPQRKIKIKIKGWADDDDVSVVLSVVLVVLLRVVRHVPDAQLVSLVVSLVVQLVVCVVVPPPPQPRTWMKMKMWMANQAQQKIKIWIAQFAFKWKAAQPDQIDGDDHDYHHIRPNDDDGIDMDMDRHDAFMKIKGKGQLQQDAPVGDNVRSVVQLSVLQRDDDPDVVRSVVSSCCRRPVVVDTPDDMDIDMDGRHHDPPLFKDKDFDDLDLVCLVVVLVVVLVSCVVVVVNVCNVVSSVVSSVVSPCCSPPNDPRDMDMGGD

Radius of gyration: 21.57 Å; Cα contacts (8 Å, |Δi|>4): 505; chains: 1; bounding box: 54×38×60 Å